Protein 3FHV (pdb70)

B-factor: mean 20.05, std 17.61, range [4.07, 93.05]

Nearest PDB structures (foldseek):
  3fhu-assembly1_B  TM=9.930E-01  e=1.479E-28  Salmonella enterica subsp. enterica serovar Typhi
  1q5f-assembly1_A  TM=6.872E-01  e=6.220E-17  Salmonella enterica subsp. enterica serovar Typhi
  3fhu-assembly1_B  TM=9.217E-01  e=7.278E-26  Salmonella enterica subsp. enterica serovar Typhi
  1q5f-assembly1_A  TM=6.932E-01  e=3.551E-17  Salmonella enterica subsp. enterica serovar Typhi
  3hrv-assembly2_B  TM=5.593E-01  e=3.598E-04  Vibrio cholerae

CATH classification: 3.30.1690.10

Structure (mmCIF, N/CA/C/O backbone):
data_3FHV
#
_entry.id   3FHV
#
_cell.length_a   77.799
_cell.length_b   114.368
_cell.length_c   31.772
_cell.angle_alpha   90.00
_cell.angle_beta   90.00
_cell.angle_gamma   90.00
#
_symmetry.space_group_name_H-M   'P 21 21 2'
#
loop_
_entity.id
_entity.type
_entity.pdbx_description
1 polymer Prepilin
2 polymer 'cftr peptide'
3 water water
#
loop_
_atom_site.group_PDB
_atom_site.id
_atom_site.type_symbol
_atom_site.label_atom_id
_atom_site.label_alt_id
_atom_site.label_comp_id
_atom_site.label_asym_id
_atom_site.label_entity_id
_atom_site.label_seq_id
_atom_site.pdbx_PDB_ins_code
_atom_site.Cartn_x
_atom_site.Cartn_y
_atom_site.Cartn_z
_atom_site.occupancy
_atom_site.B_iso_or_equiv
_atom_site.auth_seq_id
_atom_site.auth_comp_id
_atom_site.auth_asym_id
_atom_site.auth_atom_id
_atom_site.pdbx_PDB_model_num
ATOM 1 N N . ALA A 1 7 ? 70.390 26.173 5.963 1.00 20.58 32 ALA A N 1
ATOM 2 C CA . ALA A 1 7 ? 68.940 25.815 5.992 1.00 20.02 32 ALA A CA 1
ATOM 3 C C . ALA A 1 7 ? 68.298 26.253 7.307 1.00 18.66 32 ALA A C 1
ATOM 4 O O . ALA A 1 7 ? 67.266 25.722 7.718 1.00 18.03 32 ALA A O 1
ATOM 6 N N . GLY A 1 8 ? 68.922 27.228 7.960 1.00 16.63 33 GLY A N 1
ATOM 7 C CA . GLY A 1 8 ? 68.411 27.730 9.222 1.00 14.87 33 GLY A CA 1
ATOM 8 C C . GLY A 1 8 ? 67.004 28.292 9.116 1.00 13.45 33 GLY A C 1
ATOM 9 O O . GLY A 1 8 ? 66.152 27.999 9.956 1.00 11.51 33 GLY A O 1
ATOM 10 N N . THR A 1 9 ? 66.757 29.103 8.090 1.00 11.84 34 THR A N 1
ATOM 11 C CA . THR A 1 9 ? 65.435 29.695 7.891 1.00 11.60 34 THR A CA 1
ATOM 12 C C . THR A 1 9 ? 64.427 28.591 7.613 1.00 10.67 34 THR A C 1
ATOM 13 O O . THR A 1 9 ? 63.335 28.575 8.175 1.00 9.74 34 THR A O 1
ATOM 17 N N . GLU A 1 10 ? 64.819 27.669 6.741 1.00 10.14 35 GLU A N 1
ATOM 18 C CA . GLU A 1 10 ? 63.971 26.557 6.356 1.00 11.11 35 GLU A CA 1
ATOM 19 C C . GLU A 1 10 ? 63.523 25.746 7.569 1.00 9.79 35 GLU A C 1
ATOM 20 O O . GLU A 1 10 ? 62.338 25.422 7.710 1.00 9.52 35 GLU A O 1
ATOM 26 N N . LEU A 1 11 ? 64.468 25.430 8.450 1.00 8.29 36 LEU A N 1
ATOM 27 C CA . LEU A 1 11 ? 64.168 24.655 9.648 1.00 10.90 36 LEU A CA 1
ATOM 28 C C . LEU A 1 11 ? 63.158 25.399 10.521 1.00 10.39 36 LEU A C 1
ATOM 29 O O . LEU A 1 11 ? 62.170 24.829 10.990 1.00 8.68 36 LEU A O 1
ATOM 34 N N . THR A 1 12 ? 63.411 26.683 10.727 1.00 8.44 37 THR A N 1
ATOM 35 C CA . THR A 1 12 ? 62.527 27.510 11.530 1.00 7.82 37 THR A CA 1
ATOM 36 C C . THR A 1 12 ? 61.141 27.602 10.891 1.00 6.87 37 THR A C 1
ATOM 37 O O . THR A 1 12 ? 60.125 27.643 11.596 1.00 6.94 37 THR A O 1
ATOM 41 N N . ASN A 1 13 ? 61.101 27.631 9.561 1.00 6.78 38 ASN A N 1
ATOM 42 C CA . ASN A 1 13 ? 59.827 27.724 8.852 1.00 6.99 38 ASN A CA 1
ATOM 43 C C . ASN A 1 13 ? 58.965 26.494 9.084 1.00 6.97 38 ASN A C 1
ATOM 44 O O . ASN A 1 13 ? 57.771 26.614 9.352 1.00 5.90 38 ASN A O 1
ATOM 49 N N . TYR A 1 14 ? 59.562 25.308 8.988 1.00 5.07 39 TYR A N 1
ATOM 50 C CA . TYR A 1 14 ? 58.792 24.087 9.199 1.00 6.14 39 TYR A CA 1
ATOM 51 C C . TYR A 1 14 ? 58.368 23.956 10.655 1.00 4.92 39 TYR A C 1
ATOM 52 O O . TYR A 1 14 ? 57.259 23.527 10.946 1.00 6.30 39 TYR A O 1
ATOM 61 N N . GLN A 1 15 ? 59.251 24.330 11.572 1.00 5.74 40 GLN A N 1
ATOM 62 C CA . GLN A 1 15 ? 58.932 24.216 12.986 1.00 8.73 40 GLN A CA 1
ATOM 63 C C . GLN A 1 15 ? 57.781 25.137 13.372 1.00 8.61 40 GLN A C 1
ATOM 64 O O . GLN A 1 15 ? 56.853 24.716 14.075 1.00 8.55 40 GLN A O 1
ATOM 70 N N . THR A 1 16 ? 57.826 26.379 12.899 1.00 8.34 41 THR A N 1
ATOM 71 C CA . THR A 1 16 ? 56.767 27.328 13.213 1.00 7.84 41 THR A CA 1
ATOM 72 C C . THR A 1 16 ? 55.461 26.971 12.506 1.00 7.81 41 THR A C 1
ATOM 73 O O . THR A 1 16 ? 54.386 27.134 13.081 1.00 7.98 41 THR A O 1
ATOM 77 N N . LEU A 1 17 ? 55.555 26.494 11.262 1.00 7.92 42 LEU A N 1
ATOM 78 C CA . LEU A 1 17 ? 54.369 26.097 10.507 1.00 6.31 42 LEU A CA 1
ATOM 79 C C . LEU A 1 17 ? 53.674 24.975 11.282 1.00 6.38 42 LEU A C 1
ATOM 80 O O . LEU A 1 17 ? 52.448 24.956 11.401 1.00 4.98 42 LEU A O 1
ATOM 85 N N . ALA A 1 18 ? 54.462 24.055 11.828 1.00 5.11 43 ALA A N 1
ATOM 86 C CA . ALA A 1 18 ? 53.908 22.953 12.615 1.00 6.59 43 ALA A CA 1
ATOM 87 C C . ALA A 1 18 ? 53.214 23.504 13.862 1.00 7.34 43 ALA A C 1
ATOM 88 O O . ALA A 1 18 ? 52.090 23.120 14.171 1.00 5.60 43 ALA A O 1
ATOM 90 N N . THR A 1 19 ? 53.887 24.406 14.573 1.00 7.16 44 THR A N 1
ATOM 91 C CA . THR A 1 19 ? 53.311 25.001 15.772 1.00 9.05 44 THR A CA 1
ATOM 92 C C . THR A 1 19 ? 51.997 25.723 15.455 1.00 8.18 44 THR A C 1
ATOM 93 O O . THR A 1 19 ? 51.011 25.574 16.183 1.00 7.55 44 THR A O 1
ATOM 97 N N . ASN A 1 20 ? 51.980 26.486 14.362 1.00 8.24 45 ASN A N 1
ATOM 98 C CA . ASN A 1 20 ? 50.779 27.202 13.953 1.00 9.10 45 ASN A CA 1
ATOM 99 C C . ASN A 1 20 ? 49.658 26.233 13.601 1.00 9.83 45 ASN A C 1
ATOM 100 O O . ASN A 1 20 ? 48.499 26.463 13.934 1.00 10.16 45 ASN A O 1
ATOM 105 N N . THR A 1 21 ? 50.010 25.154 12.915 1.00 8.56 46 THR A N 1
ATOM 106 C CA . THR A 1 21 ? 49.027 24.157 12.537 1.00 7.94 46 THR A CA 1
ATOM 107 C C . THR A 1 21 ? 48.433 23.489 13.777 1.00 9.28 46 THR A C 1
ATOM 108 O O . THR A 1 21 ? 47.222 23.281 13.852 1.00 10.29 46 THR A O 1
ATOM 112 N N . ILE A 1 22 ? 49.277 23.138 14.744 1.00 8.77 47 ILE A N 1
ATOM 113 C CA . ILE A 1 22 ? 48.781 22.515 15.970 1.00 10.88 47 ILE A CA 1
ATOM 114 C C . ILE A 1 22 ? 47.808 23.484 16.651 1.00 11.37 47 ILE A C 1
ATOM 115 O O . ILE A 1 22 ? 46.744 23.081 17.131 1.00 13.17 47 ILE A O 1
ATOM 120 N N . GLY A 1 23 ? 48.164 24.765 16.666 1.00 11.12 48 GLY A N 1
ATOM 121 C CA . GLY A 1 23 ? 47.302 25.768 17.275 1.00 12.54 48 GLY A CA 1
ATOM 122 C C . GLY A 1 23 ? 45.955 25.843 16.573 1.00 15.25 48 GLY A C 1
ATOM 123 O O . GLY A 1 23 ? 44.906 25.902 17.220 1.00 15.98 48 GLY A O 1
ATOM 124 N N . MET A 1 24 ? 45.979 25.836 15.244 1.00 15.56 49 MET A N 1
ATOM 125 C CA . MET A 1 24 ? 44.751 25.895 14.459 1.00 18.29 49 MET A CA 1
ATOM 126 C C . MET A 1 24 ? 43.888 24.649 14.646 1.00 18.21 49 MET A C 1
ATOM 127 O O . MET A 1 24 ? 42.671 24.748 14.767 1.00 18.38 49 MET A O 1
ATOM 132 N N . MET A 1 25 ? 44.515 23.478 14.669 1.00 19.79 50 MET A N 1
ATOM 133 C CA . MET A 1 25 ? 43.764 22.235 14.818 1.00 21.98 50 MET A CA 1
ATOM 134 C C . MET A 1 25 ? 43.072 22.088 16.168 1.00 23.46 50 MET A C 1
ATOM 135 O O . MET A 1 25 ? 42.046 21.416 16.274 1.00 22.69 50 MET A O 1
ATOM 140 N N . LYS A 1 26 ? 43.623 22.716 17.199 1.00 24.98 51 LYS A N 1
ATOM 141 C CA . LYS A 1 26 ? 43.015 22.641 18.523 1.00 28.30 51 LYS A CA 1
ATOM 142 C C . LYS A 1 26 ? 41.626 23.276 18.507 1.00 29.54 51 LYS A C 1
ATOM 143 O O . LYS A 1 26 ? 40.798 23.001 19.376 1.00 30.44 51 LYS A O 1
ATOM 149 N N . GLY A 1 27 ? 41.379 24.120 17.510 1.00 29.72 52 GLY A N 1
ATOM 150 C CA . GLY A 1 27 ? 40.094 24.786 17.403 1.00 30.80 52 GLY A CA 1
ATOM 151 C C . GLY A 1 27 ? 39.090 24.100 16.494 1.00 30.61 52 GLY A C 1
ATOM 152 O O . GLY A 1 27 ? 37.938 24.524 16.417 1.00 31.57 52 GLY A O 1
ATOM 153 N N . VAL A 1 28 ? 39.513 23.050 15.799 1.00 29.88 53 VAL A N 1
ATOM 154 C CA . VAL A 1 28 ? 38.607 22.337 14.907 1.00 29.21 53 VAL A CA 1
ATOM 155 C C . VAL A 1 28 ? 37.975 21.148 15.616 1.00 28.74 53 VAL A C 1
ATOM 156 O O . VAL A 1 28 ? 38.660 20.352 16.255 1.00 29.69 53 VAL A O 1
ATOM 160 N N . ASP A 1 29 ? 36.657 21.043 15.507 1.00 27.71 54 ASP A N 1
ATOM 161 C CA . ASP A 1 29 ? 35.921 19.956 16.132 1.00 26.84 54 ASP A CA 1
ATOM 162 C C . ASP A 1 29 ? 34.672 19.647 15.321 1.00 25.23 54 ASP A C 1
ATOM 163 O O . ASP A 1 29 ? 33.945 20.553 14.924 1.00 24.85 54 ASP A O 1
ATOM 168 N N . GLY A 1 30 ? 34.437 18.365 15.062 1.00 23.21 55 GLY A N 1
ATOM 169 C CA . GLY A 1 30 ? 33.265 17.979 14.302 1.00 21.98 55 GLY A CA 1
ATOM 170 C C . GLY A 1 30 ? 33.514 17.884 12.813 1.00 20.89 55 GLY A C 1
ATOM 171 O O . GLY A 1 30 ? 32.635 17.467 12.060 1.00 18.78 55 GLY A O 1
ATOM 172 N N . TYR A 1 31 ? 34.708 18.280 12.382 1.00 20.19 56 TYR A N 1
ATOM 173 C CA . TYR A 1 31 ? 35.061 18.217 10.970 1.00 20.68 56 TYR A CA 1
ATOM 174 C C . TYR A 1 31 ? 36.562 18.054 10.803 1.00 19.99 56 TYR A C 1
ATOM 175 O O . TYR A 1 31 ? 37.323 18.226 11.752 1.00 21.15 56 TYR A O 1
ATOM 184 N N . ALA A 1 32 ? 36.984 17.711 9.592 1.00 18.73 57 ALA A N 1
ATOM 185 C CA . ALA A 1 32 ? 38.398 17.517 9.322 1.00 18.14 57 ALA A CA 1
ATOM 186 C C . ALA A 1 32 ? 38.727 17.834 7.875 1.00 17.88 57 ALA A C 1
ATOM 187 O O . ALA A 1 32 ? 37.851 17.806 7.001 1.00 16.40 57 ALA A O 1
ATOM 189 N N . PHE A 1 33 ? 39.997 18.137 7.625 1.00 16.42 58 PHE A N 1
ATOM 190 C CA . PHE A 1 33 ? 40.437 18.435 6.274 1.00 16.01 58 PHE A CA 1
ATOM 191 C C . PHE A 1 33 ? 40.550 17.108 5.530 1.00 15.80 58 PHE A C 1
ATOM 192 O O . PHE A 1 33 ? 40.954 16.099 6.110 1.00 16.41 58 PHE A O 1
ATOM 200 N N . THR A 1 34 ? 40.166 17.108 4.257 1.00 15.90 59 THR A N 1
ATOM 201 C CA . THR A 1 34 ? 40.224 15.898 3.446 1.00 17.86 59 THR A CA 1
ATOM 202 C C . THR A 1 34 ? 41.280 15.994 2.346 1.00 17.52 59 THR A C 1
ATOM 203 O O . THR A 1 34 ? 41.434 15.081 1.540 1.00 19.11 59 THR A O 1
ATOM 207 N N . SER A 1 35 ? 42.002 17.106 2.303 1.00 16.59 60 SER A N 1
ATOM 208 C CA . SER A 1 35 ? 43.046 17.268 1.296 1.00 15.01 60 SER A CA 1
ATOM 209 C C . SER A 1 35 ? 44.077 18.290 1.746 1.00 14.04 60 SER A C 1
ATOM 210 O O . SER A 1 35 ? 43.752 19.250 2.455 1.00 12.57 60 SER A O 1
ATOM 213 N N . GLY A 1 36 ? 45.319 18.081 1.327 1.00 11.08 61 GLY A N 1
ATOM 214 C CA . GLY A 1 36 ? 46.372 19.009 1.688 1.00 12.55 61 GLY A C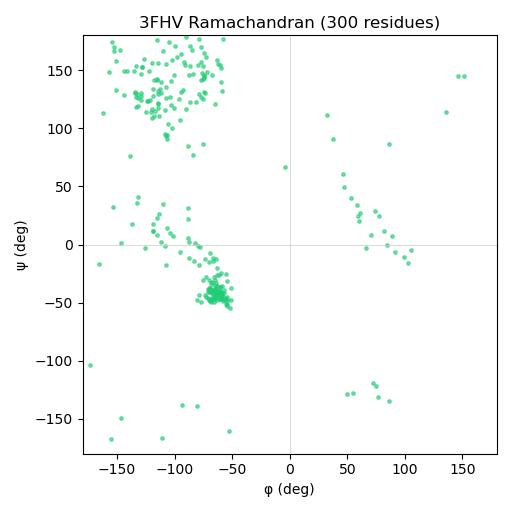A 1
ATOM 215 C C . GLY A 1 36 ? 46.149 20.372 1.055 1.00 11.66 61 GLY A C 1
ATOM 216 O O . GLY A 1 36 ? 46.455 21.397 1.655 1.00 9.99 61 GLY A O 1
ATOM 217 N N . ALA A 1 37 ? 45.605 20.388 -0.158 1.00 12.37 62 ALA A N 1
ATOM 218 C CA . ALA A 1 37 ? 45.353 21.649 -0.843 1.00 12.87 62 ALA A CA 1
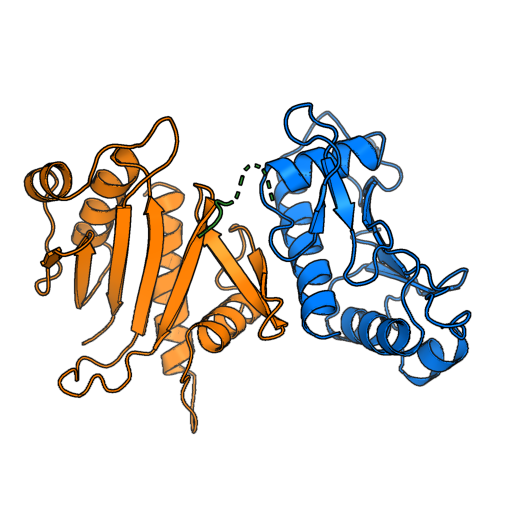ATOM 219 C C . ALA A 1 37 ? 44.503 22.585 0.006 1.00 13.75 62 ALA A C 1
ATOM 220 O O . ALA A 1 37 ? 44.806 23.773 0.120 1.00 14.27 62 ALA A O 1
ATOM 222 N N . LYS A 1 38 ? 43.446 22.050 0.612 1.00 12.21 63 LYS A N 1
ATOM 223 C CA . LYS A 1 38 ? 42.551 22.862 1.435 1.00 12.22 63 LYS A CA 1
ATOM 224 C C . LYS A 1 38 ? 43.151 23.242 2.777 1.00 11.73 63 LYS A C 1
ATOM 225 O O . LYS A 1 38 ? 43.020 24.375 3.233 1.00 11.31 63 LYS A O 1
ATOM 231 N N . MET A 1 39 ? 43.799 22.283 3.421 1.00 11.71 64 MET A N 1
ATOM 232 C CA . MET A 1 39 ? 44.412 22.529 4.720 1.00 10.84 64 MET A CA 1
ATOM 233 C C . MET A 1 39 ? 45.536 23.557 4.600 1.00 10.96 64 MET A C 1
ATOM 234 O O . MET A 1 39 ? 45.689 24.431 5.467 1.00 8.98 64 MET A O 1
ATOM 239 N N . THR A 1 40 ? 46.311 23.447 3.523 1.00 9.87 65 THR A N 1
ATOM 240 C CA . THR A 1 40 ? 47.427 24.358 3.292 1.00 9.98 65 THR A CA 1
ATOM 241 C C . THR A 1 40 ? 46.910 25.765 2.977 1.00 9.46 65 THR A C 1
ATOM 242 O O . THR A 1 40 ? 47.452 26.751 3.464 1.00 9.09 65 THR A O 1
ATOM 246 N N . ASP A 1 41 ? 45.849 25.861 2.183 1.00 11.01 66 ASP A N 1
ATOM 247 C CA . ASP A 1 41 ? 45.290 27.172 1.855 1.00 12.16 66 ASP A CA 1
ATOM 248 C C . ASP A 1 41 ? 44.760 27.868 3.115 1.00 11.26 66 ASP A C 1
ATOM 249 O O . ASP A 1 41 ? 44.967 29.068 3.300 1.00 11.46 66 ASP A O 1
ATOM 254 N N . THR A 1 42 ? 44.080 27.111 3.979 1.00 10.65 67 THR A N 1
ATOM 255 C CA . THR A 1 42 ? 43.539 27.658 5.221 1.00 10.45 67 THR A CA 1
ATOM 256 C C . THR A 1 42 ? 44.665 28.218 6.093 1.00 11.02 67 THR A C 1
ATOM 257 O O . THR A 1 42 ? 44.545 29.314 6.652 1.00 11.38 67 THR A O 1
ATOM 261 N N . LEU A 1 43 ? 45.759 27.466 6.206 1.00 9.57 68 LEU A N 1
ATOM 262 C CA . LEU A 1 43 ? 46.908 27.894 6.997 1.00 10.46 68 LEU A CA 1
ATOM 263 C C . LEU A 1 43 ? 47.505 29.174 6.426 1.00 10.15 68 LEU A C 1
ATOM 264 O O . LEU A 1 43 ? 47.827 30.106 7.161 1.00 11.26 68 LEU A O 1
ATOM 269 N N . ILE A 1 44 ? 47.645 29.222 5.110 1.00 10.06 69 ILE A N 1
ATOM 270 C CA . ILE A 1 44 ? 48.181 30.409 4.469 1.00 11.74 69 ILE A CA 1
ATOM 271 C C . ILE A 1 44 ? 47.267 31.594 4.779 1.00 12.65 69 ILE A C 1
ATOM 272 O O . ILE A 1 44 ? 47.739 32.675 5.100 1.00 12.55 69 ILE A O 1
ATOM 277 N N . GLN A 1 45 ? 45.956 31.377 4.706 1.00 13.50 70 GLN A N 1
ATOM 278 C CA . GLN A 1 45 ? 44.997 32.439 4.987 1.00 15.71 70 GLN A CA 1
ATOM 279 C C . GLN A 1 45 ? 45.192 33.017 6.383 1.00 16.36 70 GLN A C 1
ATOM 280 O O . GLN A 1 45 ? 45.070 34.215 6.574 1.00 16.42 70 GLN A O 1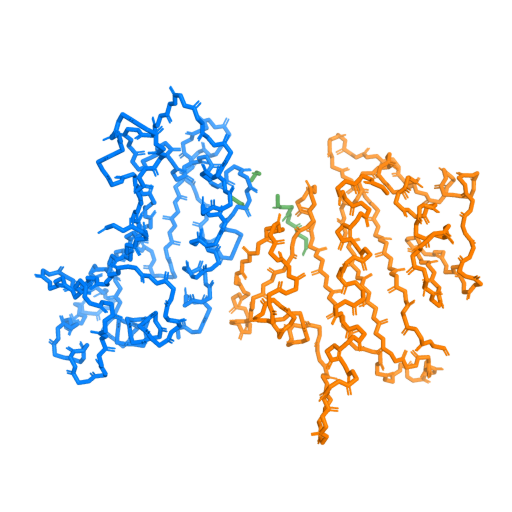
ATOM 286 N N . ALA A 1 46 ? 45.488 32.163 7.358 1.00 17.09 71 ALA A N 1
ATOM 287 C CA . ALA A 1 46 ? 45.686 32.614 8.732 1.00 15.79 71 ALA A CA 1
ATOM 288 C C . ALA A 1 46 ? 47.050 33.260 8.965 1.00 16.91 71 ALA A C 1
ATOM 289 O O . ALA A 1 46 ? 47.343 33.712 10.072 1.00 17.89 71 ALA A O 1
ATOM 291 N N . GLY A 1 47 ? 47.888 33.294 7.932 1.00 13.87 72 GLY A N 1
ATOM 292 C CA . GLY A 1 47 ? 49.203 33.889 8.079 1.00 13.27 72 GLY A CA 1
ATOM 293 C C . GLY A 1 47 ? 50.186 32.982 8.799 1.00 12.64 72 GLY A C 1
ATOM 294 O O . GLY A 1 47 ? 51.165 33.451 9.378 1.00 12.08 72 GLY A O 1
ATOM 295 N N . ALA A 1 48 ? 49.941 31.677 8.751 1.00 12.29 73 ALA A N 1
ATOM 296 C CA . ALA A 1 48 ? 50.822 30.723 9.426 1.00 11.76 73 ALA A CA 1
ATOM 297 C C . ALA A 1 48 ? 52.074 30.352 8.626 1.00 10.93 73 ALA A C 1
ATOM 298 O O . ALA A 1 48 ? 52.883 29.550 9.087 1.00 12.93 73 ALA A O 1
ATOM 300 N N . ALA A 1 49 ? 52.248 30.943 7.448 1.00 10.15 74 ALA A N 1
ATOM 301 C CA . ALA A 1 49 ? 53.401 30.613 6.613 1.00 9.96 74 ALA A CA 1
ATOM 302 C C . ALA A 1 49 ? 54.120 31.845 6.067 1.00 10.22 74 ALA A C 1
ATOM 303 O O . ALA A 1 49 ? 54.631 31.837 4.946 1.00 9.73 74 ALA A O 1
ATOM 305 N N . LYS A 1 50 ? 54.173 32.902 6.870 1.00 10.29 75 LYS A N 1
ATOM 306 C CA . LYS A 1 50 ? 54.818 34.146 6.461 1.00 10.22 75 LYS A CA 1
ATOM 307 C C . LYS A 1 50 ? 56.239 34.019 5.901 1.00 10.15 75 LYS A C 1
ATOM 308 O O . LYS A 1 50 ? 56.543 34.596 4.861 1.00 11.58 75 LYS A O 1
ATOM 314 N N . GLY A 1 51 ? 57.110 33.283 6.584 1.00 9.50 76 GLY A N 1
ATOM 315 C CA . GLY A 1 51 ? 58.481 33.139 6.112 1.00 8.92 76 GLY A CA 1
ATOM 316 C C . GLY A 1 51 ? 58.700 32.324 4.846 1.00 8.90 76 GLY A C 1
ATOM 317 O O . GLY A 1 51 ? 59.818 32.270 4.332 1.00 7.66 76 GLY A O 1
ATOM 318 N N . MET A 1 52 ? 57.656 31.678 4.335 1.00 9.22 77 MET A N 1
ATOM 319 C CA . MET A 1 52 ? 57.795 30.872 3.123 1.00 11.11 77 MET A CA 1
ATOM 320 C C . MET A 1 52 ? 57.189 31.571 1.914 1.00 10.64 77 MET A C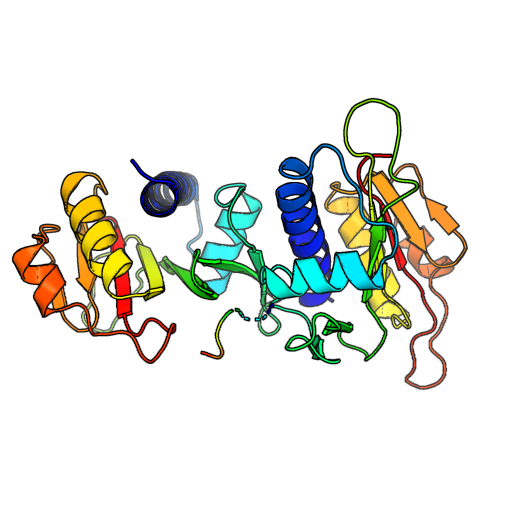 1
ATOM 321 O O . MET A 1 52 ? 56.583 32.625 2.037 1.00 11.73 77 MET A O 1
ATOM 326 N N . THR A 1 53 ? 57.364 30.979 0.744 1.00 11.18 78 THR A N 1
ATOM 327 C CA . THR A 1 53 ? 56.836 31.554 -0.484 1.00 9.92 78 THR A CA 1
ATOM 328 C C . THR A 1 53 ? 55.397 31.116 -0.727 1.00 10.15 78 THR A C 1
ATOM 329 O O . THR A 1 53 ? 55.096 29.921 -0.799 1.00 9.45 78 THR A O 1
ATOM 333 N N . VAL A 1 54 ? 54.518 32.101 -0.852 1.00 9.13 79 VAL A N 1
ATOM 334 C CA . VAL A 1 54 ? 53.101 31.864 -1.077 1.00 10.57 79 VAL A CA 1
ATOM 335 C C . VAL A 1 54 ? 52.691 32.318 -2.461 1.00 10.47 79 VAL A C 1
ATOM 336 O O . VAL A 1 54 ? 52.996 33.436 -2.870 1.00 8.38 79 VAL A O 1
ATOM 340 N N . SER A 1 55 ? 51.998 31.444 -3.177 1.00 12.35 80 SER A N 1
ATOM 341 C CA . SER A 1 55 ? 51.522 31.772 -4.514 1.00 13.80 80 SER A CA 1
ATOM 342 C C . SER A 1 55 ? 50.181 31.097 -4.793 1.00 14.93 80 SER A C 1
ATOM 343 O O . SER A 1 55 ? 49.383 30.876 -3.871 1.00 13.57 80 SER A O 1
ATOM 346 N N . GLY A 1 56 ? 49.930 30.767 -6.054 1.00 15.87 81 GLY A N 1
ATOM 347 C CA . GLY A 1 56 ? 48.660 30.164 -6.407 1.00 19.60 81 GLY A CA 1
ATOM 348 C C . GLY A 1 56 ? 47.618 31.270 -6.428 1.00 22.26 81 GLY A C 1
ATOM 349 O O . GLY A 1 56 ? 47.852 32.324 -7.018 1.00 22.74 81 GLY A O 1
ATOM 350 N N . ASP A 1 57 ? 46.481 31.051 -5.775 1.00 23.56 82 ASP A N 1
ATOM 351 C CA . ASP A 1 57 ? 45.416 32.054 -5.739 1.00 25.75 82 ASP A CA 1
ATOM 352 C C . ASP A 1 57 ? 44.770 32.185 -4.359 1.00 26.21 82 ASP A C 1
ATOM 353 O O . ASP A 1 57 ? 43.661 31.699 -4.137 1.00 25.18 82 ASP A O 1
ATOM 358 N N . PRO A 1 58 ? 45.452 32.853 -3.414 1.00 26.83 83 PRO A N 1
ATOM 359 C CA . PRO A 1 58 ? 44.883 33.012 -2.070 1.00 26.76 83 PRO A CA 1
ATOM 360 C C . PRO A 1 58 ? 43.563 33.781 -2.042 1.00 27.34 83 PRO A C 1
ATOM 361 O O . PRO A 1 58 ? 42.750 33.587 -1.140 1.00 25.47 83 PRO A O 1
ATOM 365 N N . ALA A 1 59 ? 43.341 34.641 -3.032 1.00 27.00 84 ALA A N 1
ATOM 366 C CA . ALA A 1 59 ? 42.100 35.408 -3.089 1.00 27.09 84 ALA A CA 1
ATOM 367 C C . ALA A 1 59 ? 40.924 34.496 -3.433 1.00 27.17 84 ALA A C 1
ATOM 368 O O . ALA A 1 59 ? 39.765 34.874 -3.263 1.00 28.66 84 ALA A O 1
ATOM 370 N N . SER A 1 60 ? 41.226 33.294 -3.913 1.00 25.49 85 SER A N 1
ATOM 371 C CA . SER A 1 60 ? 40.191 32.331 -4.283 1.00 26.06 85 SER A CA 1
ATOM 372 C C . SER A 1 60 ? 40.225 31.082 -3.403 1.00 24.14 85 SER A C 1
ATOM 373 O O . SER A 1 60 ? 39.529 30.105 -3.674 1.00 23.65 85 SER A O 1
ATOM 376 N N . GLY A 1 61 ? 41.039 31.114 -2.354 1.00 22.83 86 GLY A N 1
ATOM 377 C CA . GLY A 1 61 ? 41.136 29.965 -1.472 1.00 21.84 86 GLY A CA 1
ATOM 378 C C . GLY A 1 61 ? 41.921 28.831 -2.101 1.00 21.55 86 GLY A C 1
ATOM 379 O O . GLY A 1 61 ? 41.684 27.658 -1.806 1.00 21.39 86 GLY A O 1
ATOM 380 N N . SER A 1 62 ? 42.859 29.176 -2.977 1.00 20.79 87 SER A N 1
ATOM 381 C CA . SER A 1 62 ? 43.685 28.174 -3.644 1.00 20.55 87 SER A CA 1
ATOM 382 C C . SER A 1 62 ? 45.162 28.551 -3.567 1.00 18.99 87 SER A C 1
ATOM 383 O O . SER A 1 62 ? 45.909 28.404 -4.535 1.00 19.02 87 SER A O 1
ATOM 386 N N . ALA A 1 63 ? 45.574 29.042 -2.405 1.00 16.87 88 ALA A N 1
ATOM 387 C CA . ALA A 1 63 ? 46.957 29.430 -2.197 1.00 14.28 88 ALA A CA 1
ATOM 388 C C . ALA A 1 63 ? 47.827 28.193 -2.021 1.00 13.66 88 ALA A C 1
ATOM 389 O O . ALA A 1 63 ? 47.410 27.209 -1.398 1.00 11.38 88 ALA A O 1
ATOM 391 N N . THR A 1 64 ? 49.034 28.250 -2.576 1.00 11.57 89 THR A N 1
ATOM 392 C CA . THR A 1 64 ? 49.983 27.155 -2.464 1.00 11.11 89 THR A CA 1
ATOM 393 C C . THR A 1 64 ? 51.249 27.646 -1.765 1.00 10.02 89 THR A C 1
ATOM 394 O O . THR A 1 64 ? 51.560 28.844 -1.777 1.00 8.22 89 THR A O 1
ATOM 398 N N . LEU A 1 65 ? 51.976 26.712 -1.164 1.00 7.30 90 LEU A N 1
ATOM 399 C CA . LEU A 1 65 ? 53.187 27.024 -0.407 1.00 7.90 90 LEU A CA 1
ATOM 400 C C . LEU A 1 65 ? 54.410 26.414 -1.078 1.00 6.67 90 LEU A C 1
ATOM 401 O O . LEU A 1 65 ? 54.341 25.308 -1.607 1.00 6.90 90 LEU A O 1
ATOM 406 N N . TRP A 1 66 ? 55.521 27.140 -1.075 1.00 7.84 91 TRP A N 1
ATOM 407 C CA . TRP A 1 66 ? 56.742 26.656 -1.708 1.00 7.27 91 TRP A CA 1
ATOM 408 C C . TRP A 1 66 ? 57.908 26.747 -0.735 1.00 7.41 91 TRP A C 1
ATOM 409 O O . TRP A 1 66 ? 57.907 27.588 0.164 1.00 7.36 91 TRP A O 1
ATOM 420 N N . ASN A 1 67 ? 58.904 25.885 -0.911 1.00 7.20 92 ASN A N 1
ATOM 421 C CA . ASN A 1 67 ? 60.128 26.016 -0.143 1.00 7.87 92 ASN A CA 1
ATOM 422 C C . ASN A 1 67 ? 61.134 26.900 -0.870 1.00 8.89 92 ASN A C 1
ATOM 423 O O . ASN A 1 67 ? 60.871 27.404 -1.970 1.00 8.53 92 ASN A O 1
ATOM 428 N N . SER A 1 68 ? 62.278 27.106 -0.235 1.00 9.11 93 SER A N 1
ATOM 429 C CA . SER A 1 68 ? 63.328 27.949 -0.800 1.00 11.51 93 SER A CA 1
ATOM 430 C C . SER A 1 68 ? 63.810 27.564 -2.192 1.00 11.72 93 SER A C 1
ATOM 431 O O . SER A 1 68 ? 64.315 28.410 -2.934 1.00 11.75 93 SER A O 1
ATOM 434 N N . TRP A 1 69 ? 63.656 26.297 -2.555 1.00 11.21 94 TRP A N 1
ATOM 435 C CA . TRP A 1 69 ? 64.136 25.842 -3.850 1.00 11.68 94 TRP A CA 1
ATOM 436 C C . TRP A 1 69 ? 63.072 25.684 -4.925 1.00 11.87 94 TRP A C 1
ATOM 437 O O . TRP A 1 69 ? 63.356 25.184 -6.012 1.00 12.13 94 TRP A O 1
ATOM 448 N N . GLY A 1 70 ? 61.850 26.120 -4.637 1.00 9.59 95 GLY A N 1
ATOM 449 C CA . GLY A 1 70 ? 60.799 25.993 -5.634 1.00 10.40 95 GLY A CA 1
ATOM 450 C C . GLY A 1 70 ? 60.056 24.666 -5.564 1.00 10.26 95 GLY A C 1
ATOM 451 O O . GLY A 1 70 ? 59.261 24.353 -6.441 1.00 10.56 95 GLY A O 1
ATOM 452 N N . GLY A 1 71 ? 60.339 23.871 -4.538 1.00 9.67 96 GLY A N 1
ATOM 453 C CA . GLY A 1 71 ? 59.631 22.611 -4.362 1.00 9.48 96 GLY A CA 1
ATOM 454 C C . GLY A 1 71 ? 58.373 22.908 -3.562 1.00 10.33 96 GLY A C 1
ATOM 455 O O . GLY A 1 71 ? 58.380 23.776 -2.684 1.00 9.06 96 GLY A O 1
ATOM 456 N N . GLN A 1 72 ? 57.287 22.195 -3.832 1.00 10.32 97 GLN A N 1
ATOM 457 C CA . GLN A 1 72 ? 56.048 22.471 -3.113 1.00 9.43 97 GLN A CA 1
ATOM 458 C C . GLN A 1 72 ? 56.039 21.969 -1.670 1.00 9.56 97 GLN A C 1
ATOM 459 O O . GLN A 1 72 ? 56.639 20.940 -1.352 1.00 8.56 97 GLN A O 1
ATOM 465 N N . ILE A 1 73 ? 55.381 22.730 -0.797 1.00 8.03 98 ILE A N 1
ATOM 466 C CA . ILE A 1 73 ? 55.233 22.358 0.609 1.00 7.34 98 ILE A CA 1
ATOM 467 C C . ILE A 1 73 ? 53.734 22.118 0.775 1.00 8.72 98 ILE A C 1
ATOM 468 O O . ILE A 1 73 ? 52.924 22.951 0.364 1.00 9.23 98 ILE A O 1
ATOM 473 N N . VAL A 1 74 ? 53.368 20.982 1.352 1.00 7.66 99 VAL A N 1
ATOM 474 C CA . VAL A 1 74 ? 51.960 20.679 1.574 1.00 9.03 99 VAL A CA 1
ATOM 475 C C . VAL A 1 74 ? 51.714 20.180 2.998 1.00 7.78 99 VAL A C 1
ATOM 476 O O . VAL A 1 74 ? 52.419 19.291 3.487 1.00 7.84 99 VAL A O 1
ATOM 480 N N . VAL A 1 75 ? 50.733 20.786 3.662 1.00 6.55 100 VAL A N 1
ATOM 481 C CA . VAL A 1 75 ? 50.332 20.397 5.009 1.00 8.54 100 VAL A CA 1
ATOM 482 C C . VAL A 1 75 ? 49.059 19.606 4.771 1.00 9.86 100 VAL A C 1
ATOM 483 O O . VAL A 1 75 ? 48.092 20.131 4.215 1.00 9.99 100 VAL A O 1
ATOM 487 N N . ALA A 1 76 ? 49.056 18.343 5.181 1.00 10.84 101 ALA A N 1
ATOM 488 C CA . ALA A 1 76 ? 47.896 17.499 4.937 1.00 11.27 101 ALA A CA 1
ATOM 489 C C . ALA A 1 76 ? 47.482 16.662 6.139 1.00 12.57 101 ALA A C 1
ATOM 490 O O . ALA A 1 76 ? 48.309 16.276 6.965 1.00 9.15 101 ALA A O 1
ATOM 492 N N . PRO A 1 77 ? 46.175 16.373 6.247 1.00 14.93 102 PRO A N 1
ATOM 493 C CA . PRO A 1 77 ? 45.657 15.575 7.356 1.00 18.69 102 PRO A CA 1
ATOM 494 C C . PRO A 1 77 ? 46.173 14.148 7.247 1.00 22.90 102 PRO A C 1
ATOM 495 O O . PRO A 1 77 ? 46.362 13.635 6.147 1.00 22.73 102 PRO A O 1
ATOM 499 N N . ASP A 1 78 ? 46.415 13.518 8.389 1.00 28.85 103 ASP A N 1
ATOM 500 C CA . ASP A 1 78 ? 46.892 12.142 8.402 1.00 37.77 103 ASP A CA 1
ATOM 501 C C . ASP A 1 78 ? 45.730 11.262 8.840 1.00 42.63 103 ASP A C 1
ATOM 502 O O . ASP A 1 78 ? 45.535 11.035 10.034 1.00 43.47 103 ASP A O 1
ATOM 507 N N . THR A 1 79 ? 44.957 10.780 7.870 1.00 48.81 104 THR A N 1
ATOM 508 C CA . THR A 1 79 ? 43.802 9.931 8.148 1.00 55.79 104 THR A CA 1
ATOM 509 C C . THR A 1 79 ? 42.971 10.526 9.287 1.00 59.86 104 THR A C 1
ATOM 510 O O . THR A 1 79 ? 42.797 9.908 10.338 1.00 60.86 104 THR A O 1
ATOM 514 N N . ALA A 1 80 ? 42.464 11.735 9.064 1.00 64.43 105 ALA A N 1
ATOM 515 C CA . ALA A 1 80 ? 41.660 12.436 10.060 1.00 68.35 105 ALA A CA 1
ATOM 516 C C . ALA A 1 80 ? 40.341 11.721 10.341 1.00 71.32 105 ALA A C 1
ATOM 517 O O . ALA A 1 80 ? 39.523 11.525 9.441 1.00 71.92 105 ALA A O 1
ATOM 519 N N . GLY A 1 81 ? 40.141 11.341 11.599 1.00 74.46 106 GLY A N 1
ATOM 520 C CA . GLY A 1 81 ? 38.925 10.650 11.986 1.00 77.99 106 GLY A CA 1
ATOM 521 C C . GLY A 1 81 ? 39.194 9.464 12.893 1.00 80.49 106 GLY A C 1
ATOM 522 O O . GLY A 1 81 ? 39.811 8.481 12.479 1.00 80.77 106 GLY A O 1
ATOM 523 N N . GLY A 1 82 ? 38.730 9.556 14.136 1.00 82.60 107 GLY A N 1
ATOM 524 C CA . GLY A 1 82 ? 38.928 8.476 15.087 1.00 85.20 107 GLY A CA 1
ATOM 525 C C . GLY A 1 82 ? 37.855 8.459 16.159 1.00 86.98 107 GLY A C 1
ATOM 526 O O . GLY A 1 82 ? 38.114 8.074 17.300 1.00 87.08 107 GLY A O 1
ATOM 527 N N . THR A 1 83 ? 36.648 8.878 15.788 1.00 88.41 108 THR A N 1
ATOM 528 C CA . THR A 1 83 ? 35.515 8.924 16.707 1.00 89.88 108 THR A CA 1
ATOM 529 C C . THR A 1 83 ? 35.882 9.573 18.040 1.00 90.16 108 THR A C 1
ATOM 530 O O . THR A 1 83 ? 35.597 9.028 19.108 1.00 90.71 108 THR A O 1
ATOM 534 N N . GLY A 1 84 ? 36.511 10.741 17.970 1.00 90.23 109 GLY A N 1
ATOM 535 C CA . GLY A 1 84 ? 36.904 11.442 19.178 1.00 89.66 109 GLY A CA 1
ATOM 536 C C . GLY A 1 84 ? 37.467 12.822 18.894 1.00 89.14 109 GLY A C 1
ATOM 537 O O . GLY A 1 84 ? 36.720 13.759 18.607 1.00 89.54 109 GLY A O 1
ATOM 538 N N . PHE A 1 85 ? 38.788 12.945 18.975 1.00 88.02 110 PHE A N 1
ATOM 539 C CA . PHE A 1 85 ? 39.462 14.216 18.728 1.00 85.82 110 PHE A CA 1
ATOM 540 C C . PHE A 1 85 ? 40.245 14.146 17.420 1.00 82.89 110 PHE A C 1
ATOM 541 O O . PHE A 1 85 ? 40.457 13.064 16.872 1.00 83.22 110 PHE A O 1
ATOM 549 N N . ASN A 1 86 ? 40.670 15.305 16.926 1.00 78.91 111 ASN A N 1
ATOM 550 C CA . ASN A 1 86 ? 41.428 15.381 15.681 1.00 74.99 111 ASN A CA 1
ATOM 551 C C . ASN A 1 86 ? 42.717 14.574 15.771 1.00 70.65 111 ASN A C 1
ATOM 552 O O . ASN A 1 86 ? 43.397 14.587 16.797 1.00 70.03 111 ASN A O 1
ATOM 557 N N . ASN A 1 87 ? 43.052 13.873 14.692 1.00 64.41 112 ASN A N 1
ATOM 558 C CA . ASN A 1 87 ? 44.274 13.080 14.659 1.00 57.67 112 ASN A CA 1
ATOM 559 C C . ASN A 1 87 ? 45.461 13.987 14.358 1.00 50.97 112 ASN A C 1
ATOM 560 O O . ASN A 1 87 ? 45.544 15.098 14.882 1.00 52.27 112 ASN A O 1
ATOM 565 N N . GLY A 1 88 ? 46.374 13.524 13.513 1.00 42.43 113 GLY A N 1
ATOM 566 C CA . GLY A 1 88 ? 47.532 14.337 13.197 1.00 30.37 113 GLY A CA 1
ATOM 567 C C . GLY A 1 88 ? 47.555 14.871 11.779 1.00 22.38 113 GLY A C 1
ATOM 568 O O . GLY A 1 88 ? 46.551 14.850 11.067 1.00 19.66 113 GLY A O 1
ATOM 569 N N . PHE A 1 89 ? 48.716 15.367 11.375 1.00 15.74 114 PHE A N 1
ATOM 570 C CA . PHE A 1 89 ? 48.898 15.909 10.040 1.00 10.60 114 PHE A CA 1
ATOM 571 C C . PHE A 1 89 ? 50.364 15.746 9.689 1.00 8.88 114 PHE A C 1
ATOM 572 O O . PHE A 1 89 ? 51.177 15.389 10.544 1.00 9.67 114 PHE A O 1
ATOM 580 N N . THR A 1 90 ? 50.691 15.987 8.427 1.00 8.69 115 THR A N 1
ATOM 581 C CA . THR A 1 90 ? 52.064 15.891 7.963 1.00 7.51 115 THR A CA 1
ATOM 582 C C . THR A 1 90 ? 52.430 17.174 7.233 1.00 8.23 115 THR A C 1
ATOM 583 O O . THR A 1 90 ? 51.562 17.864 6.700 1.00 8.98 115 THR A O 1
ATOM 587 N N . ILE A 1 91 ? 53.718 17.503 7.240 1.00 7.82 116 ILE A N 1
ATOM 588 C CA . ILE A 1 91 ? 54.214 18.652 6.493 1.00 6.93 116 ILE A CA 1
ATOM 589 C C . ILE A 1 91 ? 55.218 18.008 5.552 1.00 6.94 116 ILE A C 1
ATOM 590 O O . ILE A 1 91 ? 56.230 17.459 5.996 1.00 8.43 116 ILE A O 1
ATOM 595 N N . THR A 1 92 ? 54.916 18.052 4.261 1.00 6.14 117 THR A N 1
ATOM 596 C CA . THR A 1 92 ? 55.778 17.471 3.244 1.00 6.38 117 THR A CA 1
ATOM 597 C C . THR A 1 92 ? 56.457 18.592 2.476 1.00 7.87 117 THR A C 1
ATOM 598 O O . THR A 1 92 ? 55.809 19.569 2.105 1.00 10.23 117 THR A O 1
ATOM 602 N N . THR A 1 93 ? 57.759 18.456 2.240 1.00 8.61 118 THR A N 1
ATOM 603 C CA . THR A 1 93 ? 58.487 19.460 1.468 1.00 8.29 118 THR A CA 1
ATOM 604 C C . THR A 1 93 ? 59.263 18.713 0.382 1.00 7.84 118 THR A C 1
ATOM 605 O O . THR A 1 93 ? 59.994 17.764 0.670 1.00 7.55 118 THR A O 1
ATOM 609 N N . ASN A 1 94 ? 59.084 19.154 -0.862 1.00 7.64 119 ASN A N 1
ATOM 610 C CA . ASN A 1 94 ? 59.678 18.512 -2.038 1.00 9.25 119 ASN A CA 1
ATOM 611 C C . ASN A 1 94 ? 60.906 19.142 -2.693 1.00 9.74 119 ASN A C 1
ATOM 612 O O . ASN A 1 94 ? 61.172 20.335 -2.550 1.00 8.72 119 ASN A O 1
ATOM 617 N N . LYS A 1 95 ? 61.624 18.306 -3.441 1.00 6.93 120 LYS A N 1
ATOM 618 C CA . LYS A 1 95 ? 62.807 18.707 -4.186 1.00 9.23 120 LYS A CA 1
ATOM 619 C C . LYS A 1 95 ? 63.855 19.406 -3.334 1.00 8.22 120 LYS A C 1
ATOM 620 O O . LYS A 1 95 ? 64.484 20.376 -3.762 1.00 9.31 120 LYS A O 1
ATOM 626 N N . VAL A 1 96 ? 64.048 18.904 -2.124 1.00 6.94 121 VAL A N 1
ATOM 627 C CA . VAL A 1 96 ? 65.033 19.475 -1.219 1.00 7.21 121 VAL A CA 1
ATOM 628 C C . VAL A 1 96 ? 66.418 18.993 -1.629 1.00 7.14 121 VAL A C 1
ATOM 629 O O . VAL A 1 96 ? 66.625 17.794 -1.822 1.00 7.42 121 VAL A O 1
ATOM 633 N N . PRO A 1 97 ? 67.381 19.925 -1.778 1.00 7.07 122 PRO A N 1
ATOM 634 C CA . PRO A 1 97 ? 68.763 19.602 -2.170 1.00 8.81 122 PRO A CA 1
ATOM 635 C C . PRO A 1 97 ? 69.417 18.732 -1.107 1.00 10.61 122 PRO A C 1
ATOM 636 O O . PRO A 1 97 ? 68.993 18.747 0.044 1.00 10.46 122 PRO A O 1
ATOM 640 N N . GLN A 1 98 ? 70.463 18.004 -1.487 1.00 10.14 123 GLN A N 1
ATOM 641 C CA . GLN A 1 98 ? 71.135 17.076 -0.577 1.00 13.15 123 GLN A CA 1
ATOM 642 C C . GLN A 1 98 ? 71.613 17.668 0.743 1.00 13.76 123 GLN A C 1
ATOM 643 O O . GLN A 1 98 ? 71.303 17.138 1.813 1.00 12.00 123 GLN A O 1
ATOM 649 N N . SER A 1 99 ? 72.371 18.759 0.670 1.00 13.85 124 SER A N 1
ATOM 650 C CA . SER A 1 99 ? 72.890 19.398 1.869 1.00 14.95 124 SER A CA 1
ATOM 651 C C . SER A 1 99 ? 71.776 19.841 2.814 1.00 13.39 124 SER A C 1
ATOM 652 O O . SER A 1 99 ? 71.843 19.597 4.020 1.00 12.38 124 SER A O 1
ATOM 655 N N . ALA A 1 100 ? 70.758 20.490 2.258 1.00 12.92 125 ALA A N 1
ATOM 656 C CA . ALA A 1 100 ? 69.631 20.972 3.047 1.00 14.00 125 ALA A CA 1
ATOM 657 C C . ALA A 1 100 ? 68.867 19.809 3.667 1.00 12.27 125 ALA A C 1
ATOM 658 O O . ALA A 1 100 ? 68.431 19.887 4.808 1.00 11.37 125 ALA A O 1
ATOM 660 N N . CYS A 1 101 ? 68.696 18.735 2.904 1.00 11.25 126 CYS A N 1
ATOM 661 C CA . CYS A 1 101 ? 67.991 17.558 3.395 1.00 11.73 126 CYS A CA 1
ATOM 662 C C . CYS A 1 101 ? 68.658 17.026 4.663 1.00 11.14 126 CYS A C 1
ATOM 663 O O . CYS A 1 101 ? 67.985 16.640 5.615 1.00 10.01 126 CYS A O 1
ATOM 666 N N . VAL A 1 102 ? 69.985 17.006 4.676 1.00 10.74 127 VAL A N 1
ATOM 667 C CA . VAL A 1 102 ? 70.705 16.518 5.845 1.00 9.52 127 VAL A CA 1
ATOM 668 C C . VAL A 1 102 ? 70.549 17.438 7.047 1.00 9.89 127 VAL A C 1
ATOM 669 O O . VAL A 1 102 ? 70.271 16.983 8.157 1.00 7.60 127 VAL A O 1
ATOM 673 N N . SER A 1 103 ? 70.730 18.736 6.829 1.00 9.82 128 SER A N 1
ATOM 674 C CA . SER A 1 103 ? 70.615 19.695 7.922 1.00 10.64 128 SER A CA 1
ATOM 675 C C . SER A 1 103 ? 69.184 19.838 8.444 1.00 9.43 128 SER A C 1
ATOM 676 O O . SER A 1 103 ? 68.970 19.965 9.644 1.00 6.97 128 SER A O 1
ATOM 679 N N . ILE A 1 104 ? 68.208 19.826 7.545 1.00 8.17 129 ILE A N 1
ATOM 680 C CA . ILE A 1 104 ? 66.821 19.961 7.956 1.00 8.32 129 ILE A CA 1
ATOM 681 C C . ILE A 1 104 ? 66.302 18.716 8.679 1.00 7.91 129 ILE A C 1
ATOM 682 O O . ILE A 1 104 ? 65.651 18.823 9.724 1.00 5.20 129 ILE A O 1
ATOM 687 N N . SER A 1 105 ? 66.583 17.538 8.132 1.00 6.93 130 SER A N 1
ATOM 688 C CA . SER A 1 105 ? 66.105 16.319 8.764 1.00 8.33 130 SER A CA 1
ATOM 689 C C . SER A 1 105 ? 66.718 16.149 10.153 1.00 9.01 130 SER A C 1
ATOM 690 O O . SER A 1 105 ? 66.009 15.825 11.107 1.00 8.33 130 SER A O 1
ATOM 693 N N . THR A 1 106 ? 68.023 16.381 10.284 1.00 9.01 131 THR A N 1
ATOM 694 C CA . THR A 1 106 ? 68.646 16.236 11.594 1.00 8.72 131 THR A CA 1
ATOM 695 C C . THR A 1 106 ? 68.171 17.332 12.536 1.00 7.68 131 THR A C 1
ATOM 696 O O . THR A 1 106 ? 67.964 17.093 13.726 1.00 7.27 131 THR A O 1
ATOM 700 N N . GLY A 1 107 ? 67.981 18.531 12.001 1.00 7.02 132 GLY A N 1
ATOM 701 C CA . GLY A 1 107 ? 67.509 19.632 12.825 1.00 7.86 132 GLY A CA 1
ATOM 702 C C . GLY A 1 107 ? 66.130 19.371 13.414 1.00 7.04 132 GLY A C 1
ATOM 703 O O . GLY A 1 107 ? 65.885 19.652 14.593 1.00 5.82 132 GLY A O 1
ATOM 704 N N . MET A 1 108 ? 65.227 18.830 12.599 1.00 7.47 133 MET A N 1
ATOM 705 C CA . MET A 1 108 ? 63.869 18.534 13.055 1.00 9.18 133 MET A CA 1
ATOM 706 C C . MET A 1 108 ? 63.909 17.408 14.090 1.00 8.87 133 MET A C 1
ATOM 707 O O . MET A 1 108 ? 63.086 17.367 15.006 1.00 8.88 133 MET A O 1
ATOM 712 N N . SER A 1 109 ? 64.864 16.494 13.939 1.00 9.43 134 SER A N 1
ATOM 713 C CA . SER A 1 109 ? 65.012 15.395 14.891 1.00 9.21 134 SER A CA 1
ATOM 714 C C . SER A 1 109 ? 65.424 15.958 16.254 1.00 10.75 134 SER A C 1
ATOM 715 O O . SER A 1 109 ? 64.828 15.629 17.279 1.00 10.33 134 SER A O 1
ATOM 718 N N . ARG A 1 110 ? 66.443 16.813 16.252 1.00 10.81 135 ARG A N 1
ATOM 719 C CA . ARG A 1 110 ? 66.949 17.420 17.484 1.00 14.03 135 ARG A CA 1
ATOM 720 C C . ARG A 1 110 ? 65.924 18.343 18.128 1.00 15.00 135 ARG A C 1
ATOM 721 O O . ARG A 1 110 ? 65.800 18.389 19.355 1.00 15.90 135 ARG A O 1
ATOM 729 N N . SER A 1 111 ? 65.205 19.090 17.300 1.00 15.06 136 SER A N 1
ATOM 730 C CA . SER A 1 111 ? 64.174 19.996 17.786 1.00 16.26 136 SER A CA 1
ATOM 731 C C . SER A 1 111 ? 63.199 19.188 18.650 1.00 16.63 136 SER A C 1
ATOM 732 O O . SER A 1 111 ? 62.604 19.706 19.599 1.00 15.43 136 SER A O 1
ATOM 735 N N . GLY A 1 112 ? 63.038 17.914 18.296 1.00 16.99 137 GLY A N 1
ATOM 736 C CA . GLY A 1 112 ? 62.180 17.010 19.045 1.00 15.13 137 GLY A CA 1
ATOM 737 C C . GLY A 1 112 ? 60.666 17.170 19.018 1.00 15.35 137 GLY A C 1
ATOM 738 O O . GLY A 1 112 ? 59.974 16.474 19.758 1.00 14.90 137 GLY A O 1
ATOM 739 N N . GLY A 1 113 ? 60.139 18.047 18.171 1.00 15.18 138 GLY A N 1
ATOM 740 C CA . GLY A 1 113 ? 58.696 18.244 18.143 1.00 15.05 138 GLY A CA 1
ATOM 741 C C . GLY A 1 113 ? 57.836 17.349 17.261 1.00 14.06 138 GLY A C 1
ATOM 742 O O . GLY A 1 113 ? 56.607 17.359 17.383 1.00 12.78 138 GLY A O 1
ATOM 743 N N . THR A 1 114 ? 58.448 16.578 16.369 1.00 11.30 139 THR A N 1
ATOM 744 C CA . THR A 1 114 ? 57.663 15.718 15.490 1.00 9.25 139 THR A CA 1
ATOM 745 C C . THR A 1 114 ? 57.353 14.376 16.130 1.00 10.44 139 THR A C 1
ATOM 746 O O . THR A 1 114 ? 57.887 14.031 17.190 1.00 10.02 139 THR A O 1
ATOM 750 N N . SER A 1 115 ? 56.483 13.624 15.468 1.00 10.97 140 SER A N 1
ATOM 751 C CA . SER A 1 115 ? 56.130 12.285 15.903 1.00 11.01 140 SER A CA 1
ATOM 752 C C . SER A 1 115 ? 56.640 11.363 14.807 1.00 9.42 140 SER A C 1
ATOM 753 O O . SER A 1 115 ? 56.156 10.255 14.629 1.00 11.04 140 SER A O 1
ATOM 756 N N . GLY A 1 116 ? 57.620 11.848 14.055 1.00 8.51 141 GLY A N 1
ATOM 757 C CA . GLY A 1 116 ? 58.172 11.051 12.980 1.00 6.55 141 GLY A CA 1
ATOM 758 C C . GLY A 1 116 ? 58.711 11.928 11.872 1.00 8.48 141 GLY A C 1
ATOM 759 O O . GLY A 1 116 ? 58.169 12.998 11.593 1.00 7.66 141 GLY A O 1
ATOM 760 N N . ILE A 1 117 ? 59.790 11.464 11.254 1.00 5.84 142 ILE A N 1
ATOM 761 C CA . ILE A 1 117 ? 60.455 12.172 10.167 1.00 5.99 142 ILE A CA 1
ATOM 762 C C . ILE A 1 117 ? 60.748 11.179 9.049 1.00 8.16 142 ILE A C 1
ATOM 763 O O . ILE A 1 117 ? 61.312 10.097 9.283 1.00 5.92 142 ILE A O 1
ATOM 768 N N . LYS A 1 118 ? 60.372 11.552 7.831 1.00 7.82 143 LYS A N 1
ATOM 769 C CA . LYS A 1 118 ? 60.584 10.687 6.683 1.00 8.45 143 LYS A CA 1
ATOM 770 C C . LYS A 1 118 ? 61.497 11.333 5.654 1.00 7.64 143 LYS A C 1
ATOM 771 O O . LYS A 1 118 ? 61.329 12.500 5.306 1.00 8.01 143 LYS A O 1
ATOM 777 N N . ILE A 1 119 ? 62.464 10.567 5.171 1.00 6.86 144 ILE A N 1
ATOM 778 C CA . ILE A 1 119 ? 63.368 11.053 4.132 1.00 6.35 144 ILE A CA 1
ATOM 779 C C . ILE A 1 119 ? 63.145 10.087 2.982 1.00 7.35 144 ILE A C 1
ATOM 780 O O . ILE A 1 119 ? 63.526 8.916 3.065 1.00 5.73 144 ILE A O 1
ATOM 785 N N . ASN A 1 120 ? 62.504 10.577 1.925 1.00 8.05 145 ASN A N 1
ATOM 786 C CA . ASN A 1 120 ? 62.186 9.750 0.771 1.00 9.41 145 ASN A CA 1
ATOM 787 C C . ASN A 1 120 ? 61.399 8.531 1.275 1.00 10.33 145 ASN A C 1
ATOM 788 O O . ASN A 1 120 ? 60.414 8.699 1.996 1.00 9.38 145 ASN A O 1
ATOM 793 N N . GLY A 1 121 ? 61.820 7.317 0.935 1.00 8.90 146 GLY A N 1
ATOM 794 C CA . GLY A 1 121 ? 61.070 6.155 1.396 1.00 9.06 146 GLY A CA 1
ATOM 795 C C . GLY A 1 121 ? 61.489 5.623 2.758 1.00 9.81 146 GLY A C 1
ATOM 796 O O . GLY A 1 121 ? 61.228 4.469 3.073 1.00 14.05 146 GLY A O 1
ATOM 797 N N . ASN A 1 122 ? 62.118 6.458 3.576 1.00 8.96 147 ASN A N 1
ATOM 798 C CA . ASN A 1 122 ? 62.581 6.029 4.894 1.00 8.08 147 ASN A CA 1
ATOM 799 C C . ASN A 1 122 ? 61.805 6.742 5.991 1.00 9.01 147 ASN A C 1
ATOM 800 O O . ASN A 1 122 ? 61.978 7.939 6.195 1.00 9.02 147 ASN A O 1
ATOM 805 N N . ASN A 1 123 ? 60.971 5.994 6.706 1.00 8.52 148 ASN A N 1
ATOM 806 C CA . ASN A 1 123 ? 60.141 6.571 7.756 1.00 7.11 148 ASN A CA 1
ATOM 807 C C . ASN A 1 123 ? 60.654 6.324 9.165 1.00 6.01 148 ASN A C 1
ATOM 808 O O . ASN A 1 123 ? 60.475 5.247 9.737 1.00 4.74 148 ASN A O 1
ATOM 813 N N . HIS A 1 124 ? 61.302 7.340 9.726 1.00 5.08 149 HIS A N 1
ATOM 814 C CA . HIS A 1 124 ? 61.844 7.257 11.077 1.00 5.57 149 HIS A CA 1
ATOM 815 C C . HIS A 1 124 ? 60.776 7.573 12.118 1.00 7.59 149 HIS A C 1
ATOM 816 O O . HIS A 1 124 ? 60.745 8.668 12.680 1.00 6.68 149 HIS A O 1
ATOM 823 N N . THR A 1 125 ? 59.902 6.604 12.369 1.00 7.26 150 THR A N 1
ATOM 824 C CA . THR A 1 125 ? 58.758 6.804 13.255 1.00 9.29 150 THR A CA 1
ATOM 825 C C . THR A 1 125 ? 59.164 7.099 14.695 1.00 10.76 150 THR A C 1
ATOM 826 O O . THR A 1 125 ? 58.338 7.516 15.512 1.00 9.25 150 THR A O 1
ATOM 830 N N . ASP A 1 126 ? 60.433 6.879 15.014 1.00 7.93 151 ASP A N 1
ATOM 831 C CA . ASP A 1 126 ? 60.907 7.177 16.357 1.00 9.62 151 ASP A CA 1
ATOM 832 C C . ASP A 1 126 ? 61.355 8.640 16.416 1.00 8.12 151 ASP A C 1
ATOM 833 O O . ASP A 1 126 ? 61.835 9.113 17.441 1.00 8.30 151 ASP A O 1
ATOM 838 N N . ALA A 1 127 ? 61.196 9.345 15.297 1.00 7.11 152 ALA A N 1
ATOM 839 C CA . ALA A 1 127 ? 61.561 10.756 15.185 1.00 7.01 152 ALA A CA 1
ATOM 840 C C . ALA A 1 127 ? 63.036 11.022 15.455 1.00 8.71 152 ALA A C 1
ATOM 841 O O . ALA A 1 127 ? 63.426 12.129 15.844 1.00 6.17 152 ALA A O 1
ATOM 843 N N . LYS A 1 128 ? 63.866 10.007 15.256 1.00 8.28 153 LYS A N 1
ATOM 844 C CA . LYS A 1 128 ? 65.290 10.192 15.459 1.00 8.02 153 LYS A CA 1
ATOM 845 C C . LYS A 1 128 ? 66.021 10.046 14.131 1.00 9.32 153 LYS A C 1
ATOM 846 O O . LYS A 1 128 ? 65.972 8.996 13.492 1.00 8.04 153 LYS A O 1
ATOM 852 N N . VAL A 1 129 ? 66.678 11.117 13.701 1.00 7.39 154 VAL A N 1
ATOM 853 C CA . VAL A 1 129 ? 67.437 11.082 12.462 1.00 7.33 154 VAL A CA 1
ATOM 854 C C . VAL A 1 129 ? 68.802 11.688 12.761 1.00 8.75 154 VAL A C 1
ATOM 855 O O . VAL A 1 129 ? 68.897 12.842 13.175 1.00 7.64 154 VAL A O 1
ATOM 859 N N . THR A 1 130 ? 69.850 10.891 12.570 1.00 8.54 155 THR A N 1
ATOM 860 C CA . THR A 1 130 ? 71.223 11.329 12.814 1.00 9.68 155 THR A CA 1
ATOM 861 C C . THR A 1 130 ? 71.856 11.827 11.522 1.00 8.90 155 THR A C 1
ATOM 862 O O . THR A 1 130 ? 71.360 11.556 10.434 1.00 9.02 155 THR A O 1
ATOM 866 N N . ALA A 1 131 ? 72.959 12.555 11.651 1.00 9.13 156 ALA A N 1
ATOM 867 C CA . ALA A 1 131 ? 73.655 13.077 10.490 1.00 10.73 156 ALA A CA 1
ATOM 868 C C . ALA A 1 131 ? 74.091 11.894 9.632 1.00 10.86 156 ALA A C 1
ATOM 869 O O . ALA A 1 131 ? 74.060 11.961 8.408 1.00 11.42 156 ALA A O 1
ATOM 871 N N . GLU A 1 132 ? 74.485 10.803 10.282 1.00 9.82 157 GLU A N 1
ATOM 872 C CA . GLU A 1 132 ? 74.926 9.620 9.554 1.00 12.72 157 GLU A CA 1
ATOM 873 C C . GLU A 1 132 ? 73.780 9.020 8.749 1.00 12.09 157 GLU A C 1
ATOM 874 O O . GLU A 1 132 ? 73.972 8.605 7.610 1.00 12.34 157 GLU A O 1
ATOM 880 N N . ILE A 1 133 ? 72.588 8.971 9.333 1.00 9.73 158 ILE A N 1
ATOM 881 C CA . ILE A 1 133 ? 71.445 8.411 8.615 1.00 10.46 158 ILE A CA 1
ATOM 882 C C . ILE A 1 133 ? 71.047 9.316 7.451 1.00 10.48 158 ILE A C 1
ATOM 883 O O . ILE A 1 133 ? 70.873 8.856 6.319 1.00 9.77 158 ILE A O 1
ATOM 888 N N . ALA A 1 134 ? 70.905 10.608 7.735 1.00 11.71 159 ALA A N 1
ATOM 889 C CA . ALA A 1 134 ? 70.513 11.572 6.717 1.00 11.72 159 ALA A CA 1
ATOM 890 C C . ALA A 1 134 ? 71.469 11.594 5.528 1.00 11.24 159 ALA A C 1
ATOM 891 O O . ALA A 1 134 ? 71.029 11.548 4.376 1.00 9.33 159 ALA A O 1
ATOM 893 N N . SER A 1 135 ? 72.771 11.661 5.805 1.00 13.81 160 SER A N 1
ATOM 894 C CA . SER A 1 135 ? 73.778 11.694 4.741 1.00 14.34 160 SER A CA 1
ATOM 895 C C . SER A 1 135 ? 73.573 10.559 3.746 1.00 13.55 160 SER A C 1
ATOM 896 O O . SER A 1 135 ? 73.761 10.720 2.538 1.00 13.14 160 SER A O 1
ATOM 899 N N . SER A 1 136 ? 73.184 9.404 4.259 1.00 11.76 161 SER A N 1
ATOM 900 C CA . SER A 1 136 ? 72.988 8.248 3.407 1.00 12.23 161 SER A CA 1
ATOM 901 C C . SER A 1 136 ? 71.640 8.268 2.693 1.00 12.13 161 SER A C 1
ATOM 902 O O . SER A 1 136 ? 71.571 8.056 1.479 1.00 11.09 161 SER A O 1
ATOM 905 N N . GLU A 1 137 ? 70.569 8.539 3.434 1.00 9.81 162 GLU A N 1
ATOM 906 C CA . GLU A 1 137 ? 69.234 8.554 2.848 1.00 8.71 162 GLU A CA 1
ATOM 907 C C . GLU A 1 137 ? 68.915 9.743 1.946 1.00 7.32 162 GLU A C 1
ATOM 908 O O . GLU A 1 137 ? 68.080 9.632 1.059 1.00 9.37 162 GLU A O 1
ATOM 914 N N . CYS A 1 138 ? 69.557 10.883 2.180 1.00 8.32 163 CYS A N 1
ATOM 915 C CA . CYS A 1 138 ? 69.330 12.054 1.340 1.00 9.66 163 CYS A CA 1
ATOM 916 C C . CYS A 1 138 ? 70.102 11.809 0.054 1.00 11.13 163 CYS A C 1
ATOM 917 O O . CYS A 1 138 ? 71.293 11.537 0.098 1.00 10.33 163 CYS A O 1
ATOM 920 N N . THR A 1 139 ? 69.425 11.914 -1.083 1.00 11.16 164 THR A N 1
ATOM 921 C CA . THR A 1 139 ? 70.057 11.657 -2.375 1.00 13.62 164 THR A CA 1
ATOM 922 C C . THR A 1 139 ? 70.679 12.880 -3.046 1.00 13.55 164 THR A C 1
ATOM 923 O O . THR A 1 139 ? 70.276 14.018 -2.805 1.00 12.19 164 THR A O 1
ATOM 927 N N . ALA A 1 140 ? 71.667 12.625 -3.898 1.00 14.31 165 ALA A N 1
ATOM 928 C CA . ALA A 1 140 ? 72.383 13.680 -4.613 1.00 14.44 165 ALA A CA 1
ATOM 929 C C . ALA A 1 140 ? 71.464 14.525 -5.486 1.00 14.19 165 ALA A C 1
ATOM 930 O O . ALA A 1 140 ? 70.433 14.047 -5.958 1.00 11.00 165 ALA A O 1
ATOM 932 N N . ASP A 1 141 ? 71.839 15.785 -5.700 1.00 13.55 166 ASP A N 1
ATOM 933 C CA . ASP A 1 141 ? 71.034 16.663 -6.547 1.00 13.82 166 ASP A CA 1
ATOM 934 C C . ASP A 1 141 ? 71.208 16.240 -8.002 1.00 14.64 166 ASP A C 1
ATOM 935 O O . ASP A 1 141 ? 72.165 15.542 -8.340 1.00 14.79 166 ASP A O 1
ATOM 940 N N . ASN A 1 142 ? 70.274 16.660 -8.849 1.00 14.64 167 ASN A N 1
ATOM 941 C CA . ASN A 1 142 ? 70.354 16.410 -10.281 1.00 17.10 167 ASN A CA 1
ATOM 942 C C . ASN A 1 142 ? 70.684 17.785 -10.842 1.00 18.57 167 ASN A C 1
ATOM 943 O O . ASN A 1 142 ? 69.794 18.599 -11.091 1.00 19.04 167 ASN A O 1
ATOM 948 N N . GLY A 1 143 ? 71.970 18.054 -11.017 1.00 20.78 168 GLY A N 1
ATOM 949 C CA . GLY A 1 143 ? 72.362 19.365 -11.495 1.00 22.73 168 GLY A CA 1
ATOM 950 C C . GLY A 1 143 ? 72.122 20.295 -10.323 1.00 24.32 168 GLY A C 1
ATOM 951 O O . GLY A 1 143 ? 72.720 20.112 -9.264 1.00 25.62 168 GLY A O 1
ATOM 952 N N . ARG A 1 144 ? 71.244 21.278 -10.484 1.00 25.58 169 ARG A N 1
ATOM 953 C CA . ARG A 1 144 ? 70.961 22.192 -9.384 1.00 26.93 169 ARG A CA 1
ATOM 954 C C . ARG A 1 144 ? 69.587 21.919 -8.780 1.00 24.16 169 ARG A C 1
ATOM 955 O O . ARG A 1 144 ? 69.062 22.722 -8.010 1.00 25.55 169 ARG A O 1
ATOM 963 N N . THR A 1 145 ? 69.017 20.768 -9.121 1.00 19.62 170 THR A N 1
ATOM 964 C CA . THR A 1 145 ? 67.694 20.396 -8.625 1.00 15.72 170 THR A CA 1
ATOM 965 C C . THR A 1 145 ? 67.739 19.345 -7.519 1.00 13.76 170 THR A C 1
ATOM 966 O O . THR A 1 145 ? 68.351 18.287 -7.674 1.00 12.46 170 THR A O 1
ATOM 970 N N . GLY A 1 146 ? 67.083 19.647 -6.401 1.00 11.74 171 GLY A N 1
ATOM 971 C CA . GLY A 1 146 ? 67.051 18.714 -5.287 1.00 10.07 171 GLY A CA 1
ATOM 972 C C . GLY A 1 146 ? 66.171 17.522 -5.606 1.00 8.24 171 GLY A C 1
ATOM 973 O O . GLY A 1 146 ? 65.196 17.658 -6.342 1.00 7.26 171 GLY A O 1
ATOM 974 N N . THR A 1 147 ? 66.506 16.357 -5.054 1.00 8.34 172 THR A N 1
ATOM 975 C CA . THR A 1 147 ? 65.740 15.150 -5.312 1.00 10.09 172 THR A CA 1
ATOM 976 C C . THR A 1 147 ? 65.122 14.534 -4.059 1.00 10.45 172 THR A C 1
ATOM 977 O O . THR A 1 147 ? 64.613 13.425 -4.112 1.00 9.41 172 THR A O 1
ATOM 981 N N . ASN A 1 148 ? 65.139 15.258 -2.943 1.00 9.05 173 ASN A N 1
ATOM 982 C CA . ASN A 1 148 ? 64.603 14.718 -1.699 1.00 8.16 173 ASN A CA 1
ATOM 983 C C . ASN A 1 148 ? 63.230 15.216 -1.281 1.00 8.63 173 ASN A C 1
ATOM 984 O O . ASN A 1 148 ? 62.900 16.394 -1.450 1.00 10.13 173 ASN A O 1
ATOM 989 N N . THR A 1 149 ? 62.430 14.293 -0.748 1.00 6.71 174 THR A N 1
ATOM 990 C CA . THR A 1 149 ? 61.105 14.604 -0.227 1.00 7.87 174 THR A CA 1
ATOM 991 C C . THR A 1 149 ? 61.186 14.336 1.278 1.00 6.98 174 THR A C 1
ATOM 992 O O . THR A 1 149 ? 61.511 13.229 1.692 1.00 6.41 174 THR A O 1
ATOM 996 N N . LEU A 1 150 ? 60.901 15.350 2.086 1.00 6.75 175 LEU A N 1
ATOM 997 C CA . LEU A 1 150 ? 60.932 15.202 3.535 1.00 7.53 175 LEU A CA 1
ATOM 998 C C . LEU A 1 150 ? 59.506 15.308 4.045 1.00 8.83 175 LEU A C 1
ATOM 999 O O . LEU A 1 150 ? 58.717 16.113 3.544 1.00 9.03 175 LEU A O 1
ATOM 1004 N N . VAL A 1 151 ? 59.159 14.469 5.013 1.00 8.87 176 VAL A N 1
ATOM 1005 C CA . VAL A 1 151 ? 57.826 14.525 5.598 1.00 9.57 176 VAL A CA 1
ATOM 1006 C C . VAL A 1 151 ? 57.956 14.574 7.112 1.00 8.98 176 VAL A C 1
ATOM 1007 O O . VAL A 1 151 ? 58.683 13.780 7.702 1.00 8.25 176 VAL A O 1
ATOM 1011 N N . PHE A 1 152 ? 57.260 15.522 7.731 1.00 8.01 177 PHE A N 1
ATOM 1012 C CA . PHE A 1 152 ? 57.290 15.670 9.177 1.00 7.84 177 PHE A CA 1
ATOM 1013 C C . PHE A 1 152 ? 55.895 15.351 9.716 1.00 9.34 177 PHE A C 1
ATOM 1014 O O . PHE A 1 152 ? 54.912 15.998 9.347 1.00 8.27 177 PHE A O 1
ATOM 1022 N N . ASN A 1 153 ? 55.818 14.352 10.589 1.00 9.86 178 ASN A N 1
ATOM 1023 C CA . ASN A 1 153 ? 54.554 13.973 11.210 1.00 12.69 178 ASN A CA 1
ATOM 1024 C C . ASN A 1 153 ? 54.414 14.536 12.620 1.00 12.79 178 ASN A C 1
ATOM 1025 O O . ASN A 1 153 ? 55.369 15.073 13.182 1.00 10.09 178 ASN A O 1
ATOM 1030 N N . TYR A 1 154 ? 53.219 14.409 13.187 1.00 13.82 179 TYR A N 1
ATOM 1031 C CA . TYR A 1 154 ? 52.797 15.268 14.287 1.00 17.67 179 TYR A CA 1
ATOM 1032 C C . TYR A 1 154 ? 51.610 14.667 15.032 1.00 24.55 179 TYR A C 1
ATOM 1033 O O . TYR A 1 154 ? 50.513 14.555 14.484 1.00 20.79 179 TYR A O 1
ATOM 1042 N N . ASN A 1 155 ? 51.837 14.282 16.284 1.00 33.34 180 ASN A N 1
ATOM 1043 C CA . ASN A 1 155 ? 51.042 13.238 16.920 1.00 42.47 180 ASN A CA 1
ATOM 1044 C C . ASN A 1 155 ? 50.580 12.179 15.925 1.00 45.55 180 ASN A C 1
ATOM 1045 O O . ASN A 1 155 ? 49.755 12.452 15.053 1.00 47.52 180 ASN A O 1
ATOM 1050 N N . GLY A 1 156 ? 51.116 10.971 16.062 1.00 49.34 181 GLY A N 1
ATOM 1051 C CA . GLY A 1 156 ? 50.541 9.809 15.426 1.00 53.59 181 GLY A CA 1
ATOM 1052 C C . GLY A 1 156 ? 51.245 9.445 14.135 1.00 55.81 181 GLY A C 1
ATOM 1053 O O . GLY A 1 156 ? 51.939 8.402 14.083 1.00 57.38 181 GLY A O 1
ATOM 1055 N N . ALA B 1 7 ? 42.511 42.378 29.378 1.00 28.77 32 ALA B N 1
ATOM 1056 C CA . ALA B 1 7 ? 41.626 41.233 29.721 1.00 28.39 32 ALA B CA 1
ATOM 1057 C C . ALA B 1 7 ? 41.365 40.399 28.475 1.00 27.90 32 ALA B C 1
ATOM 1058 O O . ALA B 1 7 ? 41.275 39.178 28.554 1.00 28.81 32 ALA B O 1
ATOM 1060 N N . GLY B 1 8 ? 41.244 41.063 27.327 1.00 25.57 33 GLY B N 1
ATOM 1061 C CA . GLY B 1 8 ? 41.018 40.348 26.082 1.00 23.21 33 GLY B CA 1
ATOM 1062 C C . GLY B 1 8 ? 42.278 39.644 25.595 1.00 21.64 33 GLY B C 1
ATOM 1063 O O . GLY B 1 8 ? 43.382 39.942 26.051 1.00 18.32 33 GLY B O 1
ATOM 1064 N N . THR B 1 9 ? 42.119 38.718 24.652 1.00 20.13 34 THR B N 1
ATOM 1065 C CA . THR B 1 9 ? 43.254 37.969 24.119 1.00 18.66 34 THR B CA 1
ATOM 1066 C C . THR B 1 9 ? 44.418 38.839 23.638 1.00 18.22 34 THR B C 1
ATOM 1067 O O . THR B 1 9 ? 45.559 38.657 24.074 1.00 16.87 34 THR B O 1
ATOM 1071 N N . GLU B 1 10 ? 44.130 39.779 22.743 1.00 16.54 35 GLU B N 1
ATOM 1072 C CA . GLU B 1 10 ? 45.158 40.658 22.186 1.00 15.88 35 GLU B CA 1
ATOM 1073 C C . GLU B 1 10 ? 45.967 41.402 23.253 1.00 14.45 35 GLU B C 1
ATOM 1074 O O . GLU B 1 10 ? 47.199 41.383 23.245 1.00 12.84 35 GLU B O 1
ATOM 1080 N N . LEU B 1 11 ? 45.268 42.059 24.168 1.00 12.32 36 LEU B N 1
ATOM 1081 C CA . LEU B 1 11 ? 45.928 42.804 25.230 1.00 11.33 36 LEU B CA 1
ATOM 1082 C C . LEU B 1 11 ? 46.731 41.842 26.099 1.00 11.55 36 LEU B C 1
ATOM 1083 O O . LEU B 1 11 ? 47.873 42.118 26.466 1.00 10.43 36 LEU B O 1
ATOM 1088 N N . THR B 1 12 ? 46.126 40.705 26.422 1.00 10.90 37 THR B N 1
ATOM 1089 C CA . THR B 1 12 ? 46.787 39.714 27.249 1.00 10.34 37 THR B CA 1
ATOM 1090 C C . THR B 1 12 ? 48.065 39.225 26.579 1.00 10.21 37 THR B C 1
ATOM 1091 O O . THR B 1 12 ? 49.064 38.979 27.257 1.00 9.26 37 THR B O 1
ATOM 1095 N N . ASN B 1 13 ? 48.039 39.100 25.250 1.00 8.43 38 ASN B N 1
ATOM 1096 C CA . ASN B 1 13 ? 49.223 38.657 24.509 1.00 8.54 38 ASN B CA 1
ATOM 1097 C C . ASN B 1 13 ? 50.424 39.562 24.792 1.00 8.31 38 ASN B C 1
ATOM 1098 O O . ASN B 1 13 ? 51.526 39.080 25.044 1.00 7.15 38 ASN B O 1
ATOM 1103 N N . TYR B 1 14 ? 50.193 40.870 24.749 1.00 7.02 39 TYR B N 1
ATOM 1104 C CA . TYR B 1 14 ? 51.253 41.846 24.965 1.00 8.14 39 TYR B CA 1
ATOM 1105 C C . TYR B 1 14 ? 51.760 41.803 26.402 1.00 7.33 39 TYR B C 1
ATOM 1106 O O . TYR B 1 14 ? 52.960 41.925 26.649 1.00 7.29 39 TYR B O 1
ATOM 1115 N N . GLN B 1 15 ? 50.842 41.629 27.348 1.00 7.21 40 GLN B N 1
ATOM 1116 C CA . GLN B 1 15 ? 51.206 41.604 28.749 1.00 7.53 40 GLN B CA 1
ATOM 1117 C C . GLN B 1 15 ? 51.981 40.336 29.097 1.00 9.03 40 GLN B C 1
ATOM 1118 O O . GLN B 1 15 ? 52.966 40.388 29.847 1.00 7.59 40 GLN B O 1
ATOM 1124 N N . THR B 1 16 ? 51.567 39.201 28.542 1.00 8.59 41 THR B N 1
ATOM 1125 C CA . THR B 1 16 ? 52.296 37.966 28.816 1.00 9.96 41 THR B CA 1
ATOM 1126 C C . THR B 1 16 ? 53.662 38.034 28.131 1.00 8.84 41 THR B C 1
ATOM 1127 O O . THR B 1 16 ? 54.661 37.588 28.691 1.00 9.25 41 THR B O 1
ATOM 1131 N N . LEU B 1 17 ? 53.706 38.600 26.928 1.00 8.07 42 LEU B N 1
ATOM 1132 C CA . LEU B 1 17 ? 54.976 38.739 26.215 1.00 9.76 42 LEU B CA 1
ATOM 1133 C C . LEU B 1 17 ? 55.943 39.568 27.045 1.00 8.17 42 LEU B C 1
ATOM 1134 O O . LEU B 1 17 ? 57.112 39.230 27.169 1.00 6.87 42 LEU B O 1
ATOM 1139 N N . ALA B 1 18 ? 55.450 40.660 27.613 1.00 8.38 43 ALA B N 1
ATOM 1140 C CA . ALA B 1 18 ? 56.307 41.532 28.406 1.00 8.30 43 ALA B CA 1
ATOM 1141 C C . ALA B 1 18 ? 56.843 40.866 29.666 1.00 7.80 43 ALA B C 1
ATOM 1142 O O . ALA B 1 18 ? 58.034 40.947 29.949 1.00 6.28 43 ALA B O 1
ATOM 1144 N N . THR B 1 19 ? 55.974 40.204 30.424 1.00 8.67 44 THR B N 1
ATOM 1145 C CA . THR B 1 19 ? 56.434 39.572 31.651 1.00 9.29 44 THR B CA 1
ATOM 1146 C C . THR B 1 19 ? 57.426 38.452 31.340 1.00 9.10 44 THR B C 1
ATOM 1147 O O . THR B 1 19 ? 58.437 38.318 32.025 1.00 6.77 44 THR B O 1
ATOM 1151 N N . ASN B 1 20 ? 57.154 37.673 30.294 1.00 9.56 45 ASN B N 1
ATOM 1152 C CA . ASN B 1 20 ? 58.050 36.585 29.897 1.00 9.33 45 ASN B CA 1
ATOM 1153 C C . ASN B 1 20 ? 59.413 37.141 29.463 1.00 10.22 45 ASN B C 1
ATOM 1154 O O . ASN B 1 20 ? 60.456 36.530 29.714 1.00 10.45 45 ASN B O 1
ATOM 1159 N N . THR B 1 21 ? 59.402 38.299 28.811 1.00 7.59 46 THR B N 1
ATOM 1160 C CA . THR B 1 21 ? 60.645 38.920 28.355 1.00 9.63 46 THR B CA 1
ATOM 1161 C C . THR B 1 21 ? 61.444 39.447 29.546 1.00 10.11 46 THR B C 1
ATOM 1162 O O . THR B 1 21 ? 62.668 39.313 29.591 1.00 11.40 46 THR B O 1
ATOM 1166 N N . ILE B 1 22 ? 60.752 40.049 30.506 1.00 10.71 47 ILE B N 1
ATOM 1167 C CA . ILE B 1 22 ? 61.414 40.564 31.705 1.00 10.70 47 ILE B CA 1
ATOM 1168 C C . ILE B 1 22 ? 62.110 39.396 32.398 1.00 11.93 47 ILE B C 1
ATOM 1169 O O . ILE B 1 22 ? 63.262 39.511 32.841 1.00 10.56 47 ILE B O 1
ATOM 1174 N N . GLY B 1 23 ? 61.405 38.271 32.477 1.00 11.45 48 GLY B N 1
ATOM 1175 C CA . GLY B 1 23 ? 61.958 37.083 33.107 1.00 12.82 48 GLY B CA 1
ATOM 1176 C C . GLY B 1 23 ? 63.152 36.521 32.359 1.00 13.83 48 GLY B C 1
ATOM 1177 O O . GLY B 1 23 ? 64.141 36.109 32.973 1.00 14.99 48 GLY B O 1
ATOM 1178 N N . MET B 1 24 ? 63.070 36.507 31.030 1.00 13.86 49 MET B N 1
ATOM 1179 C CA . MET B 1 24 ? 64.160 35.996 30.202 1.00 16.76 49 MET B CA 1
ATOM 1180 C C . MET B 1 24 ? 65.410 36.855 30.341 1.00 16.92 49 MET B C 1
ATOM 1181 O O . MET B 1 24 ? 66.510 36.330 30.479 1.00 17.37 49 MET B O 1
ATOM 1186 N N . MET B 1 25 ? 65.239 38.173 30.304 1.00 17.45 50 MET B N 1
ATOM 1187 C CA . MET B 1 25 ? 66.371 39.081 30.428 1.00 18.52 50 MET B CA 1
ATOM 1188 C C . MET B 1 25 ? 67.029 38.962 31.797 1.00 19.23 50 MET B C 1
ATOM 1189 O O . MET B 1 25 ? 68.254 39.029 31.912 1.00 18.85 50 MET B O 1
ATOM 1194 N N . LYS B 1 26 ? 66.213 38.788 32.830 1.00 17.84 51 LYS B N 1
ATOM 1195 C CA . LYS B 1 26 ? 66.723 38.634 34.187 1.00 18.75 51 LYS B CA 1
ATOM 1196 C C . LYS B 1 26 ? 67.547 37.356 34.305 1.00 17.09 51 LYS B C 1
ATOM 1197 O O . LYS B 1 26 ? 68.503 37.297 35.071 1.00 17.22 51 LYS B O 1
ATOM 1203 N N . GLY B 1 27 ? 67.158 36.335 33.548 1.00 16.23 52 GLY B N 1
ATOM 1204 C CA . GLY B 1 27 ? 67.844 35.056 33.598 1.00 17.66 52 GLY B CA 1
ATOM 1205 C C . GLY B 1 27 ? 69.146 34.972 32.826 1.00 19.07 52 GLY B C 1
ATOM 1206 O O . GLY B 1 27 ? 69.942 34.058 33.052 1.00 19.17 52 GLY B O 1
ATOM 1207 N N . VAL B 1 28 ? 69.356 35.915 31.912 1.00 20.30 53 VAL B N 1
ATOM 1208 C CA . VAL B 1 28 ? 70.567 35.962 31.097 1.00 22.00 53 VAL B CA 1
ATOM 1209 C C . VAL B 1 28 ? 71.765 36.432 31.920 1.00 22.75 53 VAL B C 1
ATOM 1210 O O . VAL B 1 28 ? 71.700 37.457 32.601 1.00 22.08 53 VAL B O 1
ATOM 1214 N N . ASP B 1 29 ? 72.861 35.681 31.840 1.00 22.84 54 ASP B N 1
ATOM 1215 C CA . ASP B 1 29 ? 74.073 36.006 32.582 1.00 23.50 54 ASP B CA 1
ATOM 1216 C C . ASP B 1 29 ? 75.332 35.920 31.713 1.00 22.85 54 ASP B C 1
ATOM 1217 O O . ASP B 1 29 ? 75.661 34.850 31.198 1.00 22.40 54 ASP B O 1
ATOM 1222 N N . GLY B 1 30 ? 76.026 37.044 31.551 1.00 20.66 55 GLY B N 1
ATOM 1223 C CA . GLY B 1 30 ? 77.253 37.055 30.767 1.00 21.23 55 GLY B CA 1
ATOM 1224 C C . GLY B 1 30 ? 77.144 37.547 29.334 1.00 20.86 55 GLY B C 1
ATOM 1225 O O . GLY B 1 30 ? 78.160 37.760 28.669 1.00 19.26 55 GLY B O 1
ATOM 1226 N N . TYR B 1 31 ? 75.921 37.720 28.844 1.00 21.68 56 TYR B N 1
ATOM 1227 C CA . TYR B 1 31 ? 75.723 38.192 27.480 1.00 21.74 56 TYR B CA 1
ATOM 1228 C C . TYR B 1 31 ? 74.467 39.044 27.355 1.00 22.24 56 TYR B C 1
ATOM 1229 O O . TYR B 1 31 ? 73.639 39.091 28.266 1.00 20.03 56 TYR B O 1
ATOM 1238 N N . ALA B 1 32 ? 74.334 39.727 26.225 1.00 21.29 57 ALA B N 1
ATOM 1239 C CA . ALA B 1 32 ? 73.186 40.590 25.994 1.00 21.67 57 ALA B CA 1
ATOM 1240 C C . ALA B 1 32 ? 72.750 40.555 24.539 1.00 21.16 57 ALA B C 1
ATOM 1241 O O . ALA B 1 32 ? 73.561 40.363 23.634 1.00 21.24 57 ALA B O 1
ATOM 1243 N N . PHE B 1 33 ? 71.454 40.734 24.320 1.00 21.36 58 PHE B N 1
ATOM 1244 C CA . PHE B 1 33 ? 70.914 40.744 22.975 1.00 19.98 58 PHE B CA 1
ATOM 1245 C C . PHE B 1 33 ? 71.293 42.069 22.332 1.00 18.52 58 PHE B C 1
ATOM 1246 O O . PHE B 1 33 ? 71.363 43.098 23.006 1.00 19.57 58 PHE B O 1
ATOM 1254 N N . THR B 1 34 ? 71.542 42.036 21.033 1.00 18.07 59 THR B N 1
ATOM 1255 C CA . THR B 1 34 ? 71.913 43.231 20.300 1.00 18.90 59 THR B CA 1
ATOM 1256 C C . THR B 1 34 ? 70.996 43.451 19.104 1.00 18.19 59 THR B C 1
ATOM 1257 O O . THR B 1 34 ? 71.130 44.441 18.392 1.00 18.53 59 THR B O 1
ATOM 1261 N N . SER B 1 35 ? 70.071 42.522 18.877 1.00 14.98 60 SER B N 1
ATOM 1262 C CA . SER B 1 35 ? 69.139 42.669 17.768 1.00 13.36 60 SER B CA 1
ATOM 1263 C C . SER B 1 35 ? 67.753 42.180 18.167 1.00 11.84 60 SER B C 1
ATOM 1264 O O . SER B 1 35 ? 67.619 41.288 19.006 1.00 9.60 60 SER B O 1
ATOM 1267 N N . GLY B 1 36 ? 66.724 42.785 17.581 1.00 9.27 61 GLY B N 1
ATOM 1268 C CA . GLY B 1 36 ? 65.373 42.347 17.877 1.00 8.39 61 GLY B CA 1
ATOM 1269 C C . GLY B 1 36 ? 65.187 40.963 17.279 1.00 8.71 61 GLY B C 1
ATOM 1270 O O . GLY B 1 36 ? 64.473 40.124 17.822 1.00 8.03 61 GLY B O 1
ATOM 1271 N N . ALA B 1 37 ? 65.848 40.712 16.155 1.00 8.40 62 ALA B N 1
ATOM 1272 C CA . ALA B 1 37 ? 65.741 39.409 15.503 1.00 9.06 62 ALA B CA 1
ATOM 1273 C C . ALA B 1 37 ? 66.132 38.276 16.455 1.00 9.86 62 ALA B C 1
ATOM 1274 O O . ALA B 1 37 ? 65.410 37.285 16.585 1.00 8.85 62 ALA B O 1
ATOM 1276 N N . LYS B 1 38 ? 67.263 38.434 17.134 1.00 9.75 63 LYS B N 1
ATOM 1277 C CA . LYS B 1 38 ? 67.748 37.416 18.056 1.00 9.13 63 LYS B CA 1
ATOM 1278 C C . LYS B 1 38 ? 66.927 37.350 19.333 1.00 7.91 63 LYS B C 1
ATOM 1279 O O . LYS B 1 38 ? 66.579 36.269 19.798 1.00 7.39 63 LYS B O 1
ATOM 1285 N N . MET B 1 39 ? 66.628 38.509 19.906 1.00 8.13 64 MET B N 1
ATOM 1286 C CA . MET B 1 39 ? 65.853 38.547 21.136 1.00 9.16 64 MET B CA 1
ATOM 1287 C C . MET B 1 39 ? 64.460 37.924 20.979 1.00 8.80 64 MET B C 1
ATOM 1288 O O . MET B 1 39 ? 63.985 37.214 21.866 1.00 7.70 64 MET B O 1
ATOM 1293 N N . THR B 1 40 ? 63.813 38.188 19.848 1.00 7.51 65 THR B N 1
ATOM 1294 C CA . THR B 1 40 ? 62.475 37.659 19.608 1.00 8.67 65 THR B CA 1
ATOM 1295 C C . THR B 1 40 ? 62.548 36.156 19.369 1.00 8.55 65 THR B C 1
ATOM 1296 O O . THR B 1 40 ? 61.696 35.410 19.832 1.00 5.04 65 THR B O 1
ATOM 1300 N N . ASP B 1 41 ? 63.586 35.712 18.667 1.00 7.76 66 ASP B N 1
ATOM 1301 C CA . ASP B 1 41 ? 63.769 34.285 18.411 1.00 9.11 66 ASP B CA 1
ATOM 1302 C C . ASP B 1 41 ? 63.909 33.516 19.730 1.00 9.11 66 ASP B C 1
ATOM 1303 O O . ASP B 1 41 ? 63.290 32.462 19.929 1.00 8.18 66 ASP B O 1
ATOM 1308 N N . THR B 1 42 ? 64.745 34.046 20.619 1.00 8.34 67 THR B N 1
ATOM 1309 C CA . THR B 1 42 ? 64.993 33.411 21.908 1.00 10.10 67 THR B CA 1
ATOM 1310 C C . THR B 1 42 ? 63.709 33.331 22.732 1.00 9.53 67 THR B C 1
ATOM 1311 O O . THR B 1 42 ? 63.426 32.317 23.384 1.00 8.24 67 THR B O 1
ATOM 1315 N N . LEU B 1 43 ? 62.927 34.401 22.693 1.00 9.20 68 LEU B N 1
ATOM 1316 C CA . LEU B 1 43 ? 61.670 34.445 23.422 1.00 9.57 68 LEU B CA 1
ATOM 1317 C C . LEU B 1 43 ? 60.749 33.357 22.880 1.00 8.98 68 LEU B C 1
ATOM 1318 O O . LEU B 1 43 ? 60.110 32.633 23.645 1.00 9.69 68 LEU B O 1
ATOM 1323 N N . ILE B 1 44 ? 60.680 33.242 21.555 1.00 7.36 69 ILE B N 1
ATOM 1324 C CA . ILE B 1 44 ? 59.846 32.223 20.933 1.00 8.42 69 ILE B CA 1
ATOM 1325 C C . ILE B 1 44 ? 60.336 30.826 21.317 1.00 10.60 69 ILE B C 1
ATOM 1326 O O . ILE B 1 44 ? 59.539 29.951 21.664 1.00 9.66 69 ILE B O 1
ATOM 1331 N N . GLN B 1 45 ? 61.647 30.618 21.276 1.00 10.37 70 GLN B N 1
ATOM 1332 C CA . GLN B 1 45 ? 62.201 29.313 21.638 1.00 12.18 70 GLN B CA 1
ATOM 1333 C C . GLN B 1 45 ? 61.908 28.986 23.105 1.00 11.66 70 GLN B C 1
ATOM 1334 O O . GLN B 1 45 ? 61.827 27.816 23.488 1.00 11.59 70 GLN B O 1
ATOM 1340 N N . ALA B 1 46 ? 61.741 30.023 23.918 1.00 11.40 71 ALA B N 1
ATOM 1341 C CA . ALA B 1 46 ? 61.459 29.858 25.345 1.00 11.90 71 ALA B CA 1
ATOM 1342 C C . ALA B 1 46 ? 59.991 29.536 25.629 1.00 11.52 71 ALA B C 1
ATOM 1343 O O . ALA B 1 46 ? 59.610 29.353 26.787 1.00 11.35 71 ALA B O 1
ATOM 1345 N N . GLY B 1 47 ? 59.180 29.478 24.575 1.00 9.70 72 GLY B N 1
ATOM 1346 C CA . GLY B 1 47 ? 57.768 29.176 24.718 1.00 12.06 72 GLY B CA 1
ATOM 1347 C C . GLY B 1 47 ? 56.934 30.377 25.117 1.00 14.40 72 GLY B C 1
ATOM 1348 O O . GLY B 1 47 ? 55.762 30.238 25.471 1.00 14.47 72 GLY B O 1
ATOM 1349 N N . ALA B 1 48 ? 57.533 31.562 25.041 1.00 13.38 73 ALA B N 1
ATOM 1350 C CA . ALA B 1 48 ? 56.861 32.795 25.433 1.00 15.30 73 ALA B CA 1
ATOM 1351 C C . ALA B 1 48 ? 55.788 33.303 24.479 1.00 16.23 73 ALA B C 1
ATOM 1352 O O . ALA B 1 48 ? 55.019 34.193 24.834 1.00 17.00 73 ALA B O 1
ATOM 1354 N N . ALA B 1 49 ? 55.721 32.741 23.278 1.00 16.12 74 ALA B N 1
ATOM 1355 C CA . ALA B 1 49 ? 54.743 33.200 22.306 1.00 16.83 74 ALA B CA 1
ATOM 1356 C C . ALA B 1 49 ? 53.745 32.134 21.871 1.00 16.57 74 ALA B C 1
ATOM 1357 O O . ALA B 1 49 ? 53.088 32.287 20.845 1.00 15.88 74 ALA B O 1
ATOM 1359 N N . LYS B 1 50 ? 53.624 31.058 22.646 1.00 16.41 75 LYS B N 1
ATOM 1360 C CA . LYS B 1 50 ? 52.684 29.998 22.297 1.00 16.22 75 LYS B CA 1
ATOM 1361 C C . LYS B 1 50 ? 51.287 30.592 22.213 1.00 16.22 75 LYS B C 1
ATOM 1362 O O . LYS B 1 50 ? 50.871 31.329 23.104 1.00 16.31 75 LYS B O 1
ATOM 1368 N N . GLY B 1 51 ? 50.570 30.271 21.142 1.00 15.08 76 GLY B N 1
ATOM 1369 C CA . GLY B 1 51 ? 49.232 30.799 20.969 1.00 15.18 76 GLY B CA 1
ATOM 1370 C C . GLY B 1 51 ? 49.205 31.939 19.966 1.00 15.20 76 GLY B C 1
ATOM 1371 O O . GLY B 1 51 ? 48.141 32.333 19.491 1.00 15.15 76 GLY B O 1
ATOM 1372 N N . MET B 1 52 ? 50.378 32.489 19.665 1.00 13.25 77 MET B N 1
ATOM 1373 C CA . MET B 1 52 ? 50.491 33.568 18.695 1.00 12.02 77 MET B CA 1
ATOM 1374 C C . MET B 1 52 ? 51.140 33.004 17.436 1.00 10.91 77 MET B C 1
ATOM 1375 O O . MET B 1 52 ? 51.856 32.000 17.495 1.00 11.67 77 MET B O 1
ATOM 1380 N N . THR B 1 53 ? 50.893 33.640 16.298 1.00 10.10 78 THR B N 1
ATOM 1381 C CA . THR B 1 53 ? 51.461 33.165 15.044 1.00 9.57 78 THR B CA 1
ATOM 1382 C C . THR B 1 53 ? 52.945 33.483 14.936 1.00 9.46 78 THR B C 1
ATOM 1383 O O . THR B 1 53 ? 53.374 34.611 15.169 1.00 8.01 78 THR B O 1
ATOM 1387 N N . VAL B 1 54 ? 53.717 32.467 14.578 1.00 7.99 79 VAL B N 1
ATOM 1388 C CA . VAL B 1 54 ? 55.150 32.598 14.432 1.00 8.81 79 VAL B CA 1
ATOM 1389 C C . VAL B 1 54 ? 55.609 32.104 13.060 1.00 9.70 79 VAL B C 1
ATOM 1390 O O . VAL B 1 54 ? 54.893 31.361 12.383 1.00 11.01 79 VAL B O 1
ATOM 1394 N N . SER B 1 55 ? 56.790 32.538 12.638 1.00 9.07 80 SER B N 1
ATOM 1395 C CA . SER B 1 55 ? 57.336 32.090 11.368 1.00 9.17 80 SER B CA 1
ATOM 1396 C C . SER B 1 55 ? 58.854 32.214 11.387 1.00 8.73 80 SER B C 1
ATOM 1397 O O . SER B 1 55 ? 59.447 32.392 12.448 1.00 9.30 80 SER B O 1
ATOM 1400 N N . GLY B 1 56 ? 59.481 32.094 10.220 1.00 9.19 81 GLY B N 1
ATOM 1401 C CA . GLY B 1 56 ? 60.926 32.181 10.140 1.00 7.46 81 GLY B CA 1
ATOM 1402 C C . GLY B 1 56 ? 61.411 33.346 9.294 1.00 8.82 81 GLY B C 1
ATOM 1403 O O . GLY B 1 56 ? 60.838 33.663 8.254 1.00 9.46 81 GLY B O 1
ATOM 1404 N N . ASP B 1 57 ? 62.489 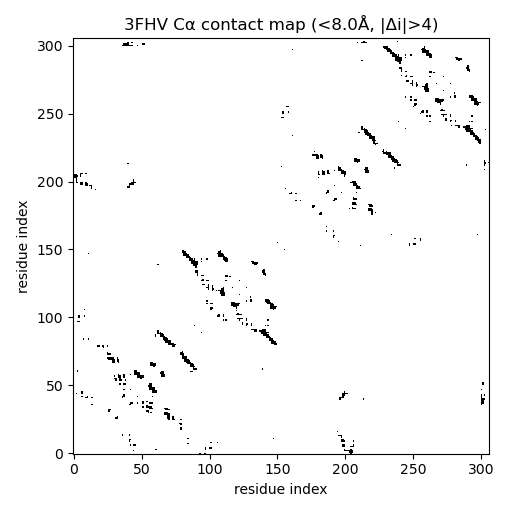33.975 9.740 1.00 9.82 82 ASP B N 1
ATOM 1405 C CA . ASP B 1 57 ? 63.058 35.119 9.040 1.00 11.66 82 ASP B CA 1
ATOM 1406 C C . ASP B 1 57 ? 64.096 34.672 8.021 1.00 10.93 82 ASP B C 1
ATOM 1407 O O . ASP B 1 57 ? 65.111 34.099 8.382 1.00 9.85 82 ASP B O 1
ATOM 1412 N N . PRO B 1 58 ? 63.844 34.929 6.726 1.00 13.35 83 PRO B N 1
ATOM 1413 C CA . PRO B 1 58 ? 64.768 34.548 5.651 1.00 13.83 83 PRO B CA 1
ATOM 1414 C C . PRO B 1 58 ? 66.146 35.183 5.791 1.00 13.67 83 PRO B C 1
ATOM 1415 O O . PRO B 1 58 ? 67.135 34.655 5.286 1.00 12.58 83 PRO B O 1
ATOM 1419 N N . ALA B 1 59 ? 66.215 36.319 6.476 1.00 13.31 84 ALA B N 1
ATOM 1420 C CA . ALA B 1 59 ? 67.492 37.006 6.649 1.00 15.28 84 ALA B CA 1
ATOM 1421 C C . ALA B 1 59 ? 68.396 36.380 7.706 1.00 17.23 84 ALA B C 1
ATOM 1422 O O . ALA B 1 59 ? 69.570 36.117 7.453 1.00 18.06 84 ALA B O 1
ATOM 1424 N N . SER B 1 60 ? 67.846 36.130 8.889 1.00 18.11 85 SER B N 1
ATOM 1425 C CA . SER B 1 60 ? 68.632 35.583 9.988 1.00 19.24 85 SER B CA 1
ATOM 1426 C C . SER B 1 60 ? 68.369 34.128 10.339 1.00 18.47 85 SER B C 1
ATOM 1427 O O . SER B 1 60 ? 69.174 33.510 11.031 1.00 19.75 85 SER B O 1
ATOM 1430 N N . GLY B 1 61 ? 67.244 33.586 9.887 1.00 16.64 86 GLY B N 1
ATOM 1431 C CA . GLY B 1 61 ? 66.915 32.215 10.230 1.00 16.32 86 GLY B CA 1
ATOM 1432 C C . GLY B 1 61 ? 66.235 32.166 11.596 1.00 15.47 86 GLY B C 1
ATOM 1433 O O . GLY B 1 61 ? 65.875 31.099 12.084 1.00 14.93 86 GLY B O 1
ATOM 1434 N N . SER B 1 62 ? 66.064 33.329 12.221 1.00 13.57 87 SER B N 1
ATOM 1435 C CA . SER B 1 62 ? 65.410 33.412 13.530 1.00 13.40 87 SER B CA 1
ATOM 1436 C C . SER B 1 62 ? 63.884 33.348 13.412 1.00 10.30 87 SER B C 1
ATOM 1437 O O . SER B 1 62 ? 63.325 33.701 12.379 1.00 9.47 87 SER B O 1
ATOM 1440 N N . ALA B 1 63 ? 63.214 32.904 14.474 1.00 8.38 88 ALA B N 1
ATOM 1441 C CA . ALA B 1 63 ? 61.758 32.825 14.467 1.00 8.45 88 ALA B CA 1
ATOM 1442 C C . ALA B 1 63 ? 61.205 34.240 14.606 1.00 8.68 88 ALA B C 1
ATOM 1443 O O . ALA B 1 63 ? 61.775 35.068 15.318 1.00 9.02 88 ALA B O 1
ATOM 1445 N N . THR B 1 64 ? 60.105 34.509 13.909 1.00 7.93 89 THR B N 1
ATOM 1446 C CA . THR B 1 64 ? 59.458 35.813 13.934 1.00 7.58 89 THR B CA 1
ATOM 1447 C C . THR B 1 64 ? 58.077 35.718 14.571 1.00 9.66 89 THR B C 1
ATOM 1448 O O . THR B 1 64 ? 57.459 34.650 14.585 1.00 6.52 89 THR B O 1
ATOM 1452 N N . LEU B 1 65 ? 57.596 36.839 15.098 1.00 7.60 90 LEU B N 1
ATOM 1453 C CA . LEU B 1 65 ? 56.313 36.872 15.789 1.00 7.76 90 LEU B CA 1
ATOM 1454 C C . LEU B 1 65 ? 55.366 37.881 15.147 1.00 6.97 90 LEU B C 1
ATOM 1455 O O . LEU B 1 65 ? 55.801 38.894 14.601 1.00 6.96 90 LEU B O 1
ATOM 1460 N N . TRP B 1 66 ? 54.070 37.596 15.217 1.00 7.23 91 TRP B N 1
ATOM 1461 C CA . TRP B 1 66 ? 53.093 38.255 14.358 1.00 8.88 91 TRP B CA 1
ATOM 1462 C C . TRP B 1 66 ? 51.780 38.490 15.096 1.00 9.84 91 TRP B C 1
ATOM 1463 O O . TRP B 1 66 ? 51.218 37.571 15.692 1.00 9.82 91 TRP B O 1
ATOM 1474 N N . ASN B 1 67 ? 51.296 39.728 15.053 1.00 8.87 92 ASN B N 1
ATOM 1475 C CA . ASN B 1 67 ? 50.125 40.120 15.827 1.00 8.41 92 ASN B CA 1
ATOM 1476 C C . ASN B 1 67 ? 48.824 39.665 15.175 1.00 9.49 92 ASN B C 1
ATOM 1477 O O . ASN B 1 67 ? 48.831 39.096 14.083 1.00 9.92 92 ASN B O 1
ATOM 1482 N N . SER B 1 68 ? 47.708 39.918 15.851 1.00 11.27 93 SER B N 1
ATOM 1483 C CA . SER B 1 68 ? 46.409 39.423 15.402 1.00 12.83 93 SER B CA 1
ATOM 1484 C C . SER B 1 68 ? 45.889 40.016 14.102 1.00 14.24 93 SER B C 1
ATOM 1485 O O . SER B 1 68 ? 44.928 39.505 13.527 1.00 15.24 93 SER B O 1
ATOM 1488 N N . TRP B 1 69 ? 46.526 41.075 13.621 1.00 13.00 94 TRP B N 1
ATOM 1489 C CA . TRP B 1 69 ? 46.060 41.723 12.406 1.00 14.97 94 TRP B CA 1
ATOM 1490 C C . TRP B 1 69 ? 46.953 41.513 11.180 1.00 15.60 94 TRP B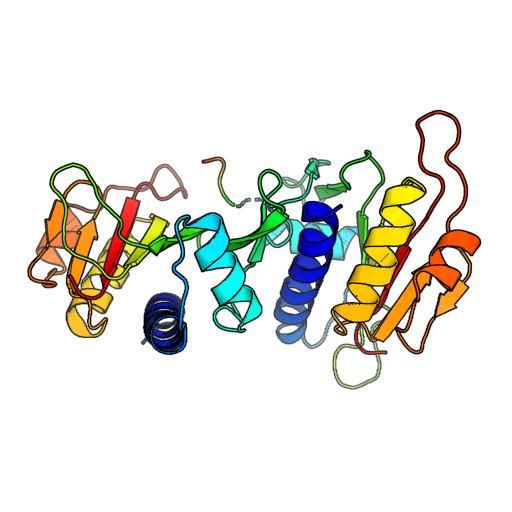 C 1
ATOM 1491 O O . TRP B 1 69 ? 46.639 41.991 10.091 1.00 17.40 94 TRP B O 1
ATOM 1502 N N . GLY B 1 70 ? 48.055 40.789 11.345 1.00 13.48 95 GLY B N 1
ATOM 1503 C CA . GLY B 1 70 ? 48.947 40.563 10.217 1.00 14.77 95 GLY B CA 1
ATOM 1504 C C . GLY B 1 70 ? 50.229 41.385 10.273 1.00 13.32 95 GLY B C 1
ATOM 1505 O O . GLY B 1 70 ? 51.112 41.249 9.419 1.00 13.63 95 GLY B O 1
ATOM 1506 N N . GLY B 1 71 ? 50.332 42.253 11.271 1.00 12.15 96 GLY B N 1
ATOM 1507 C CA . GLY B 1 71 ? 51.532 43.056 11.414 1.00 11.13 96 GLY B CA 1
ATOM 1508 C C . GLY B 1 71 ? 52.585 42.273 12.174 1.00 11.34 96 GLY B C 1
ATOM 1509 O O . GLY B 1 71 ? 52.292 41.230 12.760 1.00 11.78 96 GLY B O 1
ATOM 1510 N N . GLN B 1 72 ? 53.823 42.748 12.165 1.00 8.44 97 GLN B N 1
ATOM 1511 C CA . GLN B 1 72 ? 54.856 42.029 12.887 1.00 8.54 97 GLN B CA 1
ATOM 1512 C C . GLN B 1 72 ? 54.985 42.572 14.309 1.00 8.65 97 GLN B C 1
ATOM 1513 O O . GLN B 1 72 ? 54.584 43.707 14.600 1.00 7.38 97 GLN B O 1
ATOM 1519 N N . ILE B 1 73 ? 55.520 41.740 15.192 1.00 8.48 98 ILE B N 1
ATOM 1520 C CA . ILE B 1 73 ? 55.778 42.124 16.577 1.00 7.30 98 ILE B CA 1
ATOM 1521 C C . ILE B 1 73 ? 57.261 41.841 16.755 1.00 8.11 98 ILE B C 1
ATOM 1522 O O . ILE B 1 73 ? 57.724 40.725 16.499 1.00 7.62 98 ILE B O 1
ATOM 1527 N N . VAL B 1 74 ? 58.010 42.861 17.156 1.00 6.52 99 VAL B N 1
ATOM 1528 C CA . VAL B 1 74 ? 59.436 42.701 17.367 1.00 8.58 99 VAL B CA 1
ATOM 1529 C C . VAL B 1 74 ? 59.813 43.102 18.784 1.00 7.10 99 VAL B C 1
ATOM 1530 O O . VAL B 1 74 ? 59.530 44.223 19.216 1.00 4.85 99 VAL B O 1
ATOM 1534 N N . VAL B 1 75 ? 60.435 42.179 19.509 1.00 5.93 100 VAL B N 1
ATOM 1535 C CA . VAL B 1 75 ? 60.879 42.469 20.869 1.00 7.87 100 VAL B CA 1
ATOM 1536 C C . VAL B 1 75 ? 62.365 42.744 20.699 1.00 7.84 100 VAL B C 1
ATOM 1537 O O . VAL B 1 75 ? 63.110 41.866 20.266 1.00 8.24 100 VAL B O 1
ATOM 1541 N N . ALA B 1 76 ? 62.786 43.968 21.014 1.00 8.41 101 ALA B N 1
ATOM 1542 C CA . ALA B 1 76 ? 64.183 44.357 20.840 1.00 8.96 101 ALA B CA 1
ATOM 1543 C C . ALA B 1 76 ? 64.810 44.997 22.073 1.00 10.04 101 ALA B C 1
ATOM 1544 O O . ALA B 1 76 ? 64.144 45.696 22.842 1.00 8.78 101 ALA B O 1
ATOM 1546 N N . PRO B 1 77 ? 66.115 44.769 22.278 1.00 12.92 102 PRO B N 1
ATOM 1547 C CA . PRO B 1 77 ? 66.775 45.356 23.444 1.00 15.66 102 PRO B CA 1
ATOM 1548 C C . PRO B 1 77 ? 67.007 46.844 23.203 1.00 20.06 102 PRO B C 1
ATOM 1549 O O . PRO B 1 77 ? 67.088 47.283 22.056 1.00 16.07 102 PRO B O 1
ATOM 1553 N N . ASP B 1 78 ? 67.084 47.622 24.276 1.00 25.87 103 ASP B N 1
ATOM 1554 C CA . ASP B 1 78 ? 67.340 49.047 24.129 1.00 34.58 103 ASP B CA 1
ATOM 1555 C C . ASP B 1 78 ? 68.837 49.264 24.294 1.00 39.36 103 ASP B C 1
ATOM 1556 O O . ASP B 1 78 ? 69.369 49.151 25.397 1.00 39.99 103 ASP B O 1
ATOM 1561 N N . THR B 1 79 ? 69.512 49.554 23.188 1.00 45.75 104 THR B N 1
ATOM 1562 C CA . THR B 1 79 ? 70.952 49.777 23.194 1.00 52.62 104 THR B CA 1
ATOM 1563 C C . THR B 1 79 ? 71.264 51.267 23.342 1.00 56.80 104 THR B C 1
ATOM 1564 O O . THR B 1 79 ? 70.627 51.965 24.131 1.00 56.31 104 THR B O 1
ATOM 1568 N N . ALA B 1 80 ? 72.247 51.751 22.587 1.00 61.55 105 ALA B N 1
ATOM 1569 C CA . ALA B 1 80 ? 72.628 53.159 22.637 1.00 66.25 105 ALA B CA 1
ATOM 1570 C C . ALA B 1 80 ? 72.178 53.876 21.368 1.00 69.16 105 ALA B C 1
ATOM 1571 O O . ALA B 1 80 ? 72.494 53.449 20.258 1.00 69.68 105 ALA B O 1
ATOM 1573 N N . GLY B 1 81 ? 71.437 54.966 21.541 1.00 72.65 106 GLY B N 1
ATOM 1574 C CA . GLY B 1 81 ? 70.956 55.721 20.398 1.00 76.31 106 GLY B CA 1
ATOM 1575 C C . GLY B 1 81 ? 71.627 57.075 20.264 1.00 78.83 106 GLY B C 1
ATOM 1576 O O . GLY B 1 81 ? 71.001 58.047 19.838 1.00 79.22 106 GLY B O 1
ATOM 1577 N N . GLY B 1 82 ? 72.904 57.139 20.628 1.00 81.37 107 GLY B N 1
ATOM 1578 C CA . GLY B 1 82 ? 73.637 58.389 20.538 1.00 84.48 107 GLY B CA 1
ATOM 1579 C C . GLY B 1 82 ? 73.103 59.437 21.495 1.00 86.78 107 GLY B C 1
ATOM 1580 O O . GLY B 1 82 ? 73.640 60.541 21.583 1.00 86.70 107 GLY B O 1
ATOM 1581 N N . THR B 1 83 ? 72.039 59.089 22.213 1.00 88.51 108 THR B N 1
ATOM 1582 C CA . THR B 1 83 ? 71.425 60.000 23.170 1.00 90.26 108 THR B CA 1
ATOM 1583 C C . THR B 1 83 ? 70.471 59.244 24.090 1.00 90.55 108 THR B C 1
ATOM 1584 O O . THR B 1 83 ? 70.091 59.741 25.150 1.00 91.34 108 THR B O 1
ATOM 1588 N N . GLY B 1 84 ? 70.089 58.039 23.675 1.00 90.59 109 GLY B N 1
ATOM 1589 C CA . GLY B 1 84 ? 69.184 57.232 24.474 1.00 89.84 109 GLY B CA 1
ATOM 1590 C C . GLY B 1 84 ? 69.917 56.454 25.548 1.00 89.31 109 GLY B C 1
ATOM 1591 O O . GLY B 1 84 ? 71.060 56.040 25.352 1.00 89.23 109 GLY B O 1
ATOM 1592 N N . PHE B 1 85 ? 69.261 56.252 26.687 1.00 88.25 110 PHE B N 1
ATOM 1593 C CA . PHE B 1 85 ? 69.868 55.520 27.792 1.00 86.67 110 PHE B CA 1
ATOM 1594 C C . PHE B 1 85 ? 68.862 54.699 28.594 1.00 83.90 110 PHE B C 1
ATOM 1595 O O . PHE B 1 85 ? 69.225 54.046 29.573 1.00 84.33 110 PHE B O 1
ATOM 1603 N N . ASN B 1 86 ? 67.600 54.736 28.177 1.00 80.03 111 ASN B N 1
ATOM 1604 C CA . ASN B 1 86 ? 66.554 53.981 28.859 1.00 75.63 111 ASN B CA 1
ATOM 1605 C C . ASN B 1 86 ? 66.698 52.509 28.490 1.00 70.99 111 ASN B C 1
ATOM 1606 O O . ASN B 1 86 ? 66.061 52.028 27.550 1.00 70.80 111 ASN B O 1
ATOM 1611 N N . ASN B 1 87 ? 67.542 51.805 29.239 1.00 64.25 112 ASN B N 1
ATOM 1612 C CA . ASN B 1 87 ? 67.813 50.389 29.004 1.00 56.63 112 ASN B CA 1
ATOM 1613 C C . ASN B 1 87 ? 66.549 49.534 28.947 1.00 49.27 112 ASN B C 1
ATOM 1614 O O . ASN B 1 87 ? 65.446 50.044 28.736 1.00 50.29 112 ASN B O 1
ATOM 1619 N N . GLY B 1 88 ? 66.715 48.229 29.135 1.00 40.43 113 GLY B N 1
ATOM 1620 C CA . GLY B 1 88 ? 65.576 47.333 29.090 1.00 27.85 113 GLY B CA 1
ATOM 1621 C C . GLY B 1 88 ? 65.290 46.885 27.670 1.00 20.15 113 GLY B C 1
ATOM 1622 O O . GLY B 1 88 ? 66.204 46.529 26.923 1.00 15.58 113 GLY B O 1
ATOM 1623 N N . PHE B 1 89 ? 64.021 46.911 27.281 1.00 13.76 114 PHE B N 1
ATOM 1624 C CA . PHE B 1 89 ? 63.660 46.478 25.943 1.00 10.19 114 PHE B CA 1
ATOM 1625 C C . PHE B 1 89 ? 62.367 47.139 25.496 1.00 8.46 114 PHE B C 1
ATOM 1626 O O . PHE B 1 89 ? 61.716 47.848 26.266 1.00 7.36 114 PHE B O 1
ATOM 1634 N N . THR B 1 90 ? 62.006 46.913 24.241 1.00 8.17 115 THR B N 1
ATOM 1635 C CA . THR B 1 90 ? 60.763 47.453 23.718 1.00 6.73 115 THR B CA 1
ATOM 1636 C C . THR B 1 90 ? 60.026 46.355 22.965 1.00 5.81 115 THR B C 1
ATOM 1637 O O . THR B 1 90 ? 60.636 45.409 22.476 1.00 7.46 115 THR B O 1
ATOM 1641 N N . ILE B 1 91 ? 58.709 46.481 22.902 1.00 4.07 116 ILE B N 1
ATOM 1642 C CA . ILE B 1 91 ? 57.883 45.560 22.142 1.00 5.53 116 ILE B CA 1
ATOM 1643 C C . ILE B 1 91 ? 57.201 46.463 21.121 1.00 5.99 116 ILE B C 1
ATOM 1644 O O . ILE B 1 91 ? 56.460 47.379 21.495 1.00 7.21 116 ILE B O 1
ATOM 1649 N N . THR B 1 92 ? 57.489 46.233 19.844 1.00 6.36 117 THR B N 1
ATOM 1650 C CA . THR B 1 92 ? 56.898 47.023 18.766 1.00 7.69 117 THR B CA 1
ATOM 1651 C C . THR B 1 92 ? 55.964 46.136 17.948 1.00 8.35 117 THR B C 1
ATOM 1652 O O . THR B 1 92 ? 56.312 45.006 17.607 1.00 8.59 117 THR B O 1
ATOM 1656 N N . THR B 1 93 ? 54.774 46.658 17.656 1.00 8.35 118 THR B N 1
ATOM 1657 C CA . THR B 1 93 ? 53.761 45.934 16.891 1.00 9.58 118 THR B CA 1
ATOM 1658 C C . THR B 1 93 ? 53.206 46.913 15.852 1.00 9.31 118 THR B C 1
ATOM 1659 O O . THR B 1 93 ? 52.855 48.043 16.191 1.00 8.47 118 THR B O 1
ATOM 1663 N N . ASN B 1 94 ? 53.136 46.492 14.593 1.00 11.11 119 ASN B N 1
ATOM 1664 C CA . ASN B 1 94 ? 52.665 47.382 13.530 1.00 12.62 119 ASN B CA 1
ATOM 1665 C C . ASN B 1 94 ? 51.365 46.968 12.851 1.00 13.50 119 ASN B C 1
ATOM 1666 O O . ASN B 1 94 ? 50.808 45.912 13.135 1.00 10.00 119 ASN B O 1
ATOM 1671 N N . LYS B 1 95 ? 50.897 47.822 11.944 1.00 13.57 120 LYS B N 1
ATOM 1672 C CA . LYS B 1 95 ? 49.666 47.569 11.189 1.00 14.67 120 LYS B CA 1
ATOM 1673 C C . LYS B 1 95 ? 48.491 47.380 12.131 1.00 12.41 120 LYS B C 1
ATOM 1674 O O . LYS B 1 95 ? 47.589 46.597 11.845 1.00 12.79 120 LYS B O 1
ATOM 1680 N N . VAL B 1 96 ? 48.508 48.089 13.253 1.00 9.88 121 VAL B N 1
ATOM 1681 C CA . VAL B 1 96 ? 47.437 47.984 14.235 1.00 9.91 121 VAL B CA 1
ATOM 1682 C C . VAL B 1 96 ? 46.239 48.849 13.839 1.00 10.31 121 VAL B C 1
ATOM 1683 O O . VAL B 1 96 ? 46.372 50.064 13.647 1.00 9.22 121 VAL B O 1
ATOM 1687 N N . PRO B 1 97 ? 45.051 48.227 13.694 1.00 11.46 122 PRO B N 1
ATOM 1688 C CA . PRO B 1 97 ? 43.827 48.945 13.319 1.00 13.50 122 PRO B CA 1
ATOM 1689 C C . PRO B 1 97 ? 43.524 49.989 14.379 1.00 13.48 122 PRO B C 1
ATOM 1690 O O . PRO B 1 97 ? 43.901 49.822 15.530 1.00 13.26 122 PRO B O 1
ATOM 1694 N N . GLN B 1 98 ? 42.820 51.046 13.991 1.00 15.30 123 GLN B N 1
ATOM 1695 C CA . GLN B 1 98 ? 42.495 52.137 14.907 1.00 16.54 123 GLN B CA 1
ATOM 1696 C C . GLN B 1 98 ? 41.815 51.693 16.203 1.00 16.98 123 GLN B C 1
ATOM 1697 O O . GLN B 1 98 ? 42.199 52.121 17.294 1.00 14.58 123 GLN B O 1
ATOM 1703 N N . SER B 1 99 ? 40.794 50.851 16.070 1.00 17.03 124 SER B N 1
ATOM 1704 C CA . SER B 1 99 ? 40.047 50.346 17.216 1.00 16.63 124 SER B CA 1
ATOM 1705 C C . SER B 1 99 ? 40.972 49.671 18.218 1.00 14.80 124 SER B C 1
ATOM 1706 O O . SER B 1 99 ? 40.935 49.967 19.409 1.00 13.61 124 SER B O 1
ATOM 1709 N N . ALA B 1 100 ? 41.786 48.746 17.729 1.00 15.68 125 ALA B N 1
ATOM 1710 C CA . ALA B 1 100 ? 42.723 48.031 18.586 1.00 15.12 125 ALA B CA 1
ATOM 1711 C C . ALA B 1 100 ? 43.775 48.994 19.152 1.00 13.25 125 ALA B C 1
ATOM 1712 O O . ALA B 1 100 ? 44.182 48.878 20.310 1.00 14.73 125 ALA B O 1
ATOM 1714 N N . CYS B 1 101 ? 44.214 49.944 18.336 1.00 12.32 126 CYS B N 1
ATOM 1715 C CA . CYS B 1 101 ? 45.213 50.913 18.780 1.00 11.40 126 CYS B CA 1
ATOM 1716 C C . CYS B 1 101 ? 44.743 51.628 20.046 1.00 10.25 126 CYS B C 1
ATOM 1717 O O . CYS B 1 101 ? 45.490 51.758 21.013 1.00 8.39 126 CYS B O 1
ATOM 1720 N N . VAL B 1 102 ? 43.498 52.085 20.044 1.00 9.74 127 VAL B N 1
ATOM 1721 C CA . VAL B 1 102 ? 42.954 52.777 21.206 1.00 8.65 127 VAL B CA 1
ATOM 1722 C C . VAL B 1 102 ? 42.780 51.844 22.413 1.00 9.04 127 VAL B C 1
ATOM 1723 O O . VAL B 1 102 ? 43.177 52.179 23.525 1.00 8.70 127 VAL B O 1
ATOM 1727 N N . SER B 1 103 ? 42.191 50.675 22.192 1.00 8.75 128 SER B N 1
ATOM 1728 C CA . SER B 1 103 ? 41.959 49.734 23.291 1.00 11.59 128 SER B CA 1
ATOM 1729 C C . SER B 1 103 ? 43.239 49.153 23.895 1.00 8.38 128 SER B C 1
ATOM 1730 O O . SER B 1 103 ? 43.370 49.064 25.112 1.00 10.89 128 SER B O 1
ATOM 1733 N N . ILE B 1 104 ? 44.173 48.755 23.044 1.00 9.20 129 ILE B N 1
ATOM 1734 C CA . ILE B 1 104 ? 45.436 48.188 23.503 1.00 10.42 129 ILE B CA 1
ATOM 1735 C C . ILE B 1 104 ? 46.321 49.221 24.204 1.00 10.46 129 ILE B C 1
ATOM 1736 O O . ILE B 1 104 ? 46.865 48.952 25.275 1.00 10.77 129 ILE B O 1
ATOM 1741 N N . SER B 1 105 ? 46.468 50.402 23.610 1.00 10.57 130 SER B N 1
ATOM 1742 C CA . SER B 1 105 ? 47.304 51.430 24.223 1.00 10.21 130 SER B CA 1
ATOM 1743 C C . SER B 1 105 ? 46.762 51.805 25.598 1.00 9.57 130 SER B C 1
ATOM 1744 O O . SER B 1 105 ? 47.517 51.923 26.562 1.00 8.85 130 SER B O 1
ATOM 1747 N N . THR B 1 106 ? 45.450 51.991 25.695 1.00 9.89 131 THR B N 1
ATOM 1748 C CA . THR B 1 106 ? 44.855 52.351 26.976 1.00 11.12 131 THR B CA 1
ATOM 1749 C C . THR B 1 106 ? 44.972 51.189 27.952 1.00 11.26 131 THR B C 1
ATOM 1750 O O . THR B 1 106 ? 45.266 51.381 29.137 1.00 10.71 131 THR B O 1
ATOM 1754 N N . GLY B 1 107 ? 44.737 49.982 27.446 1.00 10.48 132 GLY B N 1
ATOM 1755 C CA . GLY B 1 107 ? 44.840 48.802 28.283 1.00 9.96 132 GLY B CA 1
ATOM 1756 C C . GLY B 1 107 ? 46.240 48.622 28.843 1.00 9.39 132 GLY B C 1
ATOM 1757 O O . GLY B 1 107 ? 46.404 48.230 29.994 1.00 10.21 132 GLY B O 1
ATOM 1758 N N . MET B 1 108 ? 47.258 48.894 28.031 1.00 7.46 133 MET B N 1
ATOM 1759 C CA . MET B 1 108 ? 48.633 48.763 28.494 1.00 8.74 133 MET B CA 1
ATOM 1760 C C . MET B 1 108 ? 48.967 49.862 29.508 1.00 9.45 133 MET B C 1
ATOM 1761 O O . MET B 1 108 ? 49.789 49.657 30.403 1.00 8.46 133 MET B O 1
ATOM 1766 N N . SER B 1 109 ? 48.326 51.021 29.364 1.00 9.34 134 SER B N 1
ATOM 1767 C CA . SER B 1 109 ? 48.540 52.133 30.286 1.00 10.52 134 SER B CA 1
ATOM 1768 C C . SER B 1 109 ? 47.974 51.738 31.650 1.00 10.98 134 SER B C 1
ATOM 1769 O O . SER B 1 109 ? 48.583 51.990 32.688 1.00 10.45 134 SER B O 1
ATOM 1772 N N . ARG B 1 110 ? 46.808 51.098 31.633 1.00 11.12 135 ARG B N 1
ATOM 1773 C CA . ARG B 1 110 ? 46.150 50.659 32.864 1.00 14.59 135 ARG B CA 1
ATOM 1774 C C . ARG B 1 110 ? 46.838 49.507 33.592 1.00 14.26 135 ARG B C 1
ATOM 1775 O O . ARG B 1 110 ? 47.017 49.558 34.812 1.00 14.42 135 ARG B O 1
ATOM 1783 N N . SER B 1 111 ? 47.198 48.460 32.854 1.00 14.56 136 SER B N 1
ATOM 1784 C CA . SER B 1 111 ? 47.791 47.272 33.466 1.00 14.80 136 SER B CA 1
ATOM 1785 C C . SER B 1 111 ? 48.989 46.639 32.756 1.00 15.62 136 SER B C 1
ATOM 1786 O O . SER B 1 111 ? 49.326 45.489 33.030 1.00 17.67 136 SER B O 1
ATOM 1789 N N . GLY B 1 112 ? 49.637 47.371 31.859 1.00 15.32 137 GLY B N 1
ATOM 1790 C CA . GLY B 1 112 ? 50.784 46.810 31.161 1.00 15.35 137 GLY B CA 1
ATOM 1791 C C . GLY B 1 112 ? 52.109 46.876 31.906 1.00 15.02 137 GLY B C 1
ATOM 1792 O O . GLY B 1 112 ? 53.072 46.208 31.517 1.00 16.09 137 GLY B O 1
ATOM 1793 N N . GLY B 1 113 ? 52.167 47.682 32.964 1.00 14.98 138 GLY B N 1
ATOM 1794 C CA . GLY B 1 113 ? 53.386 47.814 33.750 1.00 13.46 138 GLY B CA 1
ATOM 1795 C C . GLY B 1 113 ? 54.578 48.336 32.971 1.00 12.63 138 GLY B C 1
ATOM 1796 O O . GLY B 1 113 ? 55.731 48.055 33.309 1.00 11.73 138 GLY B O 1
ATOM 1797 N N . THR B 1 114 ? 54.304 49.107 31.928 1.00 11.71 139 THR B N 1
ATOM 1798 C CA . THR B 1 114 ? 55.352 49.656 31.084 1.00 9.67 139 THR B CA 1
ATOM 1799 C C . THR B 1 114 ? 56.078 50.848 31.699 1.00 10.89 139 THR B C 1
ATOM 1800 O O . THR B 1 114 ? 55.673 51.396 32.729 1.00 8.74 139 THR B O 1
ATOM 1804 N N . SER B 1 115 ? 57.168 51.226 31.042 1.00 11.08 140 SER B N 1
ATOM 1805 C CA . SER B 1 115 ? 57.968 52.376 31.428 1.00 12.89 140 SER B CA 1
ATOM 1806 C C . SER B 1 115 ? 57.787 53.375 30.292 1.00 12.09 140 SER B C 1
ATOM 1807 O O . SER B 1 115 ? 58.658 54.199 30.038 1.00 13.14 140 SER B O 1
ATOM 1810 N N . GLY B 1 116 ? 56.661 53.275 29.596 1.00 10.55 141 GLY B N 1
ATOM 1811 C CA . GLY B 1 116 ? 56.395 54.176 28.489 1.00 8.59 141 GLY B CA 1
ATOM 1812 C C . GLY B 1 116 ? 55.618 53.510 27.368 1.00 9.18 141 GLY B C 1
ATOM 1813 O O . GLY B 1 116 ? 55.798 52.326 27.093 1.00 7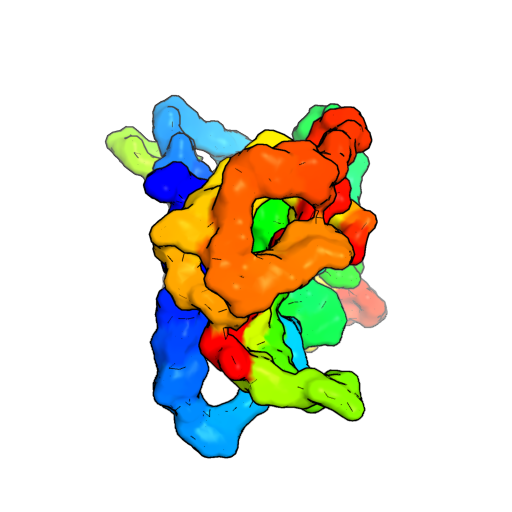.36 141 GLY B O 1
ATOM 1814 N N . ILE B 1 117 ? 54.740 54.278 26.731 1.00 7.13 142 ILE B N 1
ATOM 1815 C CA . ILE B 1 117 ? 53.927 53.776 25.632 1.00 7.70 142 ILE B CA 1
ATOM 1816 C C . ILE B 1 117 ? 53.970 54.780 24.485 1.00 8.45 142 ILE B C 1
ATOM 1817 O O . ILE B 1 117 ? 53.703 55.967 24.680 1.00 6.98 142 ILE B O 1
ATOM 1822 N N . LYS B 1 118 ? 54.321 54.302 23.297 1.00 8.20 143 LYS B N 1
ATOM 1823 C CA . LYS B 1 118 ? 54.378 55.162 22.129 1.00 9.44 143 LYS B CA 1
ATOM 1824 C C . LYS B 1 118 ? 53.322 54.759 21.105 1.00 9.70 143 LYS B C 1
ATOM 1825 O O . LYS B 1 118 ? 53.174 53.578 20.791 1.00 8.68 143 LYS B O 1
ATOM 1831 N N . ILE B 1 119 ? 52.586 55.749 20.604 1.00 7.40 144 ILE B N 1
ATOM 1832 C CA . ILE B 1 119 ? 51.581 55.534 19.568 1.00 6.65 144 ILE B CA 1
ATOM 1833 C C . ILE B 1 119 ? 52.105 56.379 18.415 1.00 6.26 144 ILE B C 1
ATOM 1834 O O . ILE B 1 119 ? 52.103 57.605 18.483 1.00 7.90 144 ILE B O 1
ATOM 1839 N N . ASN B 1 120 ? 52.556 55.718 17.359 1.00 7.99 145 ASN B N 1
ATOM 1840 C CA . ASN B 1 120 ? 53.136 56.418 16.226 1.00 8.95 145 ASN B CA 1
ATOM 1841 C C . ASN B 1 120 ? 54.197 57.405 16.752 1.00 10.75 145 ASN B C 1
ATOM 1842 O O . ASN B 1 120 ? 55.061 57.004 17.534 1.00 9.51 145 ASN B O 1
ATOM 1847 N N . GLY B 1 121 ? 54.136 58.675 16.365 1.00 10.50 146 GLY B N 1
ATOM 1848 C CA . GLY B 1 121 ? 55.148 59.621 16.828 1.00 9.73 146 GLY B CA 1
ATOM 1849 C C . GLY B 1 121 ? 54.859 60.329 18.147 1.00 10.63 146 GLY B C 1
ATOM 1850 O O . GLY B 1 121 ? 55.265 61.480 18.344 1.00 11.58 146 GLY B O 1
ATOM 1851 N N . ASN B 1 122 ? 54.159 59.649 19.050 1.00 8.03 147 ASN B N 1
ATOM 1852 C CA . ASN B 1 122 ? 53.806 60.210 20.354 1.00 7.73 147 ASN B CA 1
ATOM 1853 C C . ASN B 1 122 ? 54.323 59.257 21.418 1.00 9.56 147 ASN B C 1
ATOM 1854 O O . ASN B 1 122 ? 53.843 58.126 21.525 1.00 9.72 147 ASN B O 1
ATOM 1859 N N . ASN B 1 123 ? 55.294 59.721 22.201 1.00 8.38 148 ASN B N 1
ATOM 1860 C CA . ASN B 1 123 ? 55.908 58.907 23.247 1.00 7.53 148 ASN B CA 1
ATOM 1861 C C . ASN B 1 123 ? 55.448 59.329 24.635 1.00 6.47 148 ASN B C 1
ATOM 1862 O O . ASN B 1 123 ? 55.893 60.343 25.168 1.00 6.48 148 ASN B O 1
ATOM 1867 N N . HIS B 1 124 ? 54.557 58.536 25.217 1.00 6.41 149 HIS B N 1
ATOM 1868 C CA . HIS B 1 124 ? 54.034 58.818 26.548 1.00 7.56 149 HIS B CA 1
ATOM 1869 C C . HIS B 1 124 ? 54.986 58.153 27.538 1.00 9.00 149 HIS B C 1
ATOM 1870 O O . HIS B 1 124 ? 54.771 57.022 27.979 1.00 8.07 149 HIS B O 1
ATOM 1877 N N . THR B 1 125 ? 56.056 58.876 27.859 1.00 8.03 150 THR B N 1
ATOM 1878 C CA . THR B 1 125 ? 57.092 58.382 28.755 1.00 8.91 150 THR B CA 1
ATOM 1879 C C . THR B 1 125 ? 56.621 58.183 30.191 1.00 8.85 150 THR B C 1
ATOM 1880 O O . THR B 1 125 ? 57.303 57.532 30.980 1.00 10.25 150 THR B O 1
ATOM 1884 N N . ASP B 1 126 ? 55.462 58.739 30.528 1.00 7.83 151 ASP B N 1
ATOM 1885 C CA . ASP B 1 126 ? 54.906 58.588 31.872 1.00 9.36 151 ASP B CA 1
ATOM 1886 C C . ASP B 1 126 ? 54.050 57.317 31.959 1.00 9.22 151 ASP B C 1
ATOM 1887 O O . ASP B 1 126 ? 53.413 57.048 32.972 1.00 9.36 151 ASP B O 1
ATOM 1892 N N . ALA B 1 127 ? 54.045 56.539 30.882 1.00 8.59 152 ALA B N 1
ATOM 1893 C CA . ALA B 1 127 ? 53.291 55.292 30.817 1.00 9.77 152 ALA B CA 1
ATOM 1894 C C . ALA B 1 127 ? 51.788 55.495 31.016 1.00 11.23 152 ALA B C 1
ATOM 1895 O O . ALA B 1 127 ? 51.066 54.556 31.346 1.00 11.22 152 ALA B O 1
ATOM 1897 N N . LYS B 1 128 ? 51.316 56.717 30.810 1.00 10.45 153 LYS B N 1
ATOM 1898 C CA . LYS B 1 128 ? 49.891 56.992 30.958 1.00 11.16 153 LYS B CA 1
ATOM 1899 C C . LYS B 1 128 ? 49.266 57.430 29.639 1.00 12.50 153 LYS B C 1
ATOM 1900 O O . LYS B 1 128 ? 49.612 58.477 29.088 1.00 12.50 153 LYS B O 1
ATOM 1906 N N . VAL B 1 129 ? 48.353 56.616 29.122 1.00 10.60 154 VAL B N 1
ATOM 1907 C CA . VAL B 1 129 ? 47.667 56.944 27.878 1.00 10.98 154 VAL B CA 1
ATOM 1908 C C . VAL B 1 129 ? 46.170 56.807 28.120 1.00 10.50 154 VAL B C 1
ATOM 1909 O O . VAL B 1 129 ? 45.700 55.752 28.550 1.00 10.21 154 VAL B O 1
ATOM 1913 N N . THR B 1 130 ? 45.424 57.869 27.856 1.00 9.82 155 THR B N 1
ATOM 1914 C CA . THR B 1 130 ? 43.974 57.824 28.032 1.00 13.27 155 THR B CA 1
ATOM 1915 C C . THR B 1 130 ? 43.326 57.547 26.679 1.00 12.35 155 THR B C 1
ATOM 1916 O O . THR B 1 130 ? 43.958 57.728 25.632 1.00 12.48 155 THR B O 1
ATOM 1920 N N . ALA B 1 131 ? 42.072 57.102 26.689 1.00 11.05 156 ALA B N 1
ATOM 1921 C CA . ALA B 1 131 ? 41.379 56.828 25.435 1.00 10.44 156 ALA B CA 1
ATOM 1922 C C . ALA B 1 131 ? 41.190 58.119 24.630 1.00 9.91 156 ALA B C 1
ATOM 1923 O O . ALA B 1 131 ? 41.162 58.088 23.395 1.00 9.71 156 ALA B O 1
ATOM 1925 N N . GLU B 1 132 ? 41.055 59.252 25.317 1.00 9.56 157 GLU B N 1
ATOM 1926 C CA . GLU B 1 132 ? 40.900 60.530 24.621 1.00 12.45 157 GLU B CA 1
ATOM 1927 C C . GLU B 1 132 ? 42.146 60.810 23.781 1.00 11.55 157 GLU B C 1
ATOM 1928 O O . GLU B 1 132 ? 42.058 61.234 22.624 1.00 11.08 157 GLU B O 1
ATOM 1934 N N . ILE B 1 133 ? 43.307 60.572 24.379 1.00 10.85 158 ILE B N 1
ATOM 1935 C CA . ILE B 1 133 ? 44.575 60.778 23.689 1.00 10.66 158 ILE B CA 1
ATOM 1936 C C . ILE B 1 133 ? 44.753 59.741 22.577 1.00 10.96 158 ILE B C 1
ATOM 1937 O O . ILE B 1 133 ? 45.083 60.082 21.441 1.00 11.58 158 ILE B O 1
ATOM 1942 N N . ALA B 1 134 ? 44.526 58.473 22.905 1.00 12.20 159 ALA B N 1
ATOM 1943 C CA . ALA B 1 134 ? 44.689 57.400 21.923 1.00 12.00 159 ALA B CA 1
ATOM 1944 C C . ALA B 1 134 ? 43.794 57.605 20.711 1.00 10.99 159 ALA B C 1
ATOM 1945 O O . ALA B 1 134 ? 44.213 57.397 19.570 1.00 7.84 159 ALA B O 1
ATOM 1947 N N . SER B 1 135 ? 42.556 58.025 20.959 1.00 11.33 160 SER B N 1
ATOM 1948 C CA . SER B 1 135 ? 41.615 58.242 19.872 1.00 12.45 160 SER B CA 1
ATOM 1949 C C . SER B 1 135 ? 42.153 59.278 18.896 1.00 12.16 160 SER B C 1
ATOM 1950 O O . SER B 1 135 ? 41.942 59.180 17.685 1.00 10.99 160 SER B O 1
ATOM 1953 N N . SER B 1 136 ? 42.853 60.275 19.423 1.00 11.32 161 SER B N 1
ATOM 1954 C CA . SER B 1 136 ? 43.413 61.310 18.564 1.00 11.11 161 SER B CA 1
ATOM 1955 C C . SER B 1 136 ? 44.703 60.867 17.864 1.00 10.48 161 SER B C 1
ATOM 1956 O O . SER B 1 136 ? 44.876 61.092 16.666 1.00 9.88 161 SER B O 1
ATOM 1959 N N . GLU B 1 137 ? 45.595 60.216 18.605 1.00 9.34 162 GLU B N 1
ATOM 1960 C CA . GLU B 1 137 ? 46.880 59.793 18.044 1.00 9.81 162 GLU B CA 1
ATOM 1961 C C . GLU B 1 137 ? 46.821 58.580 17.125 1.00 9.20 162 GLU B C 1
ATOM 1962 O O . GLU B 1 137 ? 47.632 58.453 16.214 1.00 9.99 162 GLU B O 1
ATOM 1968 N N . CYS B 1 138 ? 45.876 57.682 17.373 1.00 9.93 163 CYS B N 1
ATOM 1969 C CA . CYS B 1 138 ? 45.718 56.501 16.541 1.00 10.42 163 CYS B CA 1
ATOM 1970 C C . CYS B 1 138 ? 45.070 56.920 15.233 1.00 11.13 163 CYS B C 1
ATOM 1971 O O . CYS B 1 138 ? 44.005 57.527 15.243 1.00 11.88 163 CYS B O 1
ATOM 1974 N N . THR B 1 139 ? 45.708 56.588 14.116 1.00 11.12 164 THR B N 1
ATOM 1975 C CA . THR B 1 139 ? 45.199 56.950 12.797 1.00 13.23 164 THR B CA 1
ATOM 1976 C C . THR B 1 139 ? 44.200 55.948 12.205 1.00 14.43 164 THR B C 1
ATOM 1977 O O . THR B 1 139 ? 44.218 54.759 12.527 1.00 12.75 164 THR B O 1
ATOM 1981 N N . ALA B 1 140 ? 43.325 56.450 11.335 1.00 14.71 165 ALA B N 1
ATOM 1982 C CA . ALA B 1 140 ? 42.301 55.629 10.694 1.00 15.40 165 ALA B CA 1
ATOM 1983 C C . ALA B 1 140 ? 42.872 54.518 9.823 1.00 15.56 165 ALA B C 1
ATOM 1984 O O . ALA B 1 140 ? 43.994 54.614 9.332 1.00 15.63 165 ALA B O 1
ATOM 1986 N N . ASP B 1 141 ? 42.087 53.461 9.637 1.00 15.58 166 ASP B N 1
ATOM 1987 C CA . ASP B 1 141 ? 42.492 52.334 8.808 1.00 16.74 166 ASP B CA 1
ATOM 1988 C C . ASP B 1 141 ? 42.341 52.695 7.337 1.00 17.93 166 ASP B C 1
ATOM 1989 O O . ASP B 1 141 ? 41.570 53.586 6.981 1.00 19.10 166 ASP B O 1
ATOM 1994 N N . ASN B 1 142 ? 43.084 51.988 6.494 1.00 18.29 167 ASN B N 1
ATOM 1995 C CA . ASN B 1 142 ? 43.002 52.15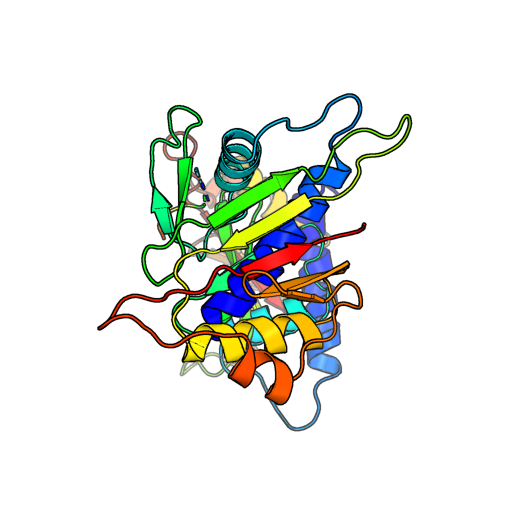4 5.046 1.00 18.76 167 ASN B CA 1
ATOM 1996 C C . ASN B 1 142 ? 42.299 50.876 4.618 1.00 18.65 167 ASN B C 1
ATOM 1997 O O . ASN B 1 142 ? 42.931 49.833 4.439 1.00 18.12 167 ASN B O 1
ATOM 2002 N N . GLY B 1 143 ? 40.982 50.954 4.479 1.00 19.28 168 GLY B N 1
ATOM 2003 C CA . GLY B 1 143 ? 40.231 49.765 4.138 1.00 20.94 168 GLY B CA 1
ATOM 2004 C C . GLY B 1 143 ? 40.205 48.958 5.422 1.00 21.38 168 GLY B C 1
ATOM 2005 O O . GLY B 1 143 ? 39.744 49.451 6.448 1.00 22.50 168 GLY B O 1
ATOM 2006 N N . ARG B 1 144 ? 40.709 47.730 5.378 1.00 22.47 169 ARG B N 1
ATOM 2007 C CA . ARG B 1 144 ? 40.752 46.882 6.567 1.00 23.88 169 ARG B CA 1
ATOM 2008 C C . ARG B 1 144 ? 42.182 46.839 7.111 1.00 21.84 169 ARG B C 1
ATOM 2009 O O . ARG B 1 144 ? 42.493 46.054 8.007 1.00 22.92 169 ARG B O 1
ATOM 2017 N N . THR B 1 145 ? 43.047 47.693 6.572 1.00 18.60 170 THR B N 1
ATOM 2018 C CA . THR B 1 145 ? 44.447 47.721 6.989 1.00 15.88 170 THR B CA 1
ATOM 2019 C C . THR B 1 145 ? 44.755 48.786 8.043 1.00 14.89 170 THR B C 1
ATOM 2020 O O . THR B 1 145 ? 44.487 49.966 7.841 1.00 15.74 170 THR B O 1
ATOM 2024 N N . GLY B 1 146 ? 45.335 48.353 9.161 1.00 14.89 171 GLY B N 1
ATOM 2025 C CA . GLY B 1 146 ? 45.690 49.267 10.233 1.00 13.24 171 GLY B CA 1
ATOM 2026 C C . GLY B 1 146 ? 46.941 50.050 9.876 1.00 12.71 171 GLY B C 1
ATOM 2027 O O . GLY B 1 146 ? 47.830 49.534 9.190 1.00 12.74 171 GLY B O 1
ATOM 2028 N N . THR B 1 147 ? 47.015 51.292 10.345 1.00 13.55 172 THR B N 1
ATOM 2029 C CA . THR B 1 147 ? 48.148 52.164 10.044 1.00 12.81 172 THR B CA 1
ATOM 2030 C C . THR B 1 147 ? 48.919 52.599 11.281 1.00 13.55 172 THR B C 1
ATOM 2031 O O . THR B 1 147 ? 49.755 53.498 11.207 1.00 13.04 172 THR B O 1
ATOM 2035 N N . ASN B 1 148 ? 48.645 51.965 12.413 1.00 11.24 173 ASN B N 1
ATOM 2036 C CA . ASN B 1 148 ? 49.303 52.336 13.655 1.00 10.52 173 ASN B CA 1
ATOM 2037 C C . ASN B 1 148 ? 50.459 51.446 14.093 1.00 11.02 173 ASN B C 1
ATOM 2038 O O . ASN B 1 148 ? 50.464 50.235 13.859 1.00 11.02 173 ASN B O 1
ATOM 2043 N N . THR B 1 149 ? 51.451 52.078 14.713 1.00 8.69 174 THR B N 1
ATOM 2044 C CA . THR B 1 149 ? 52.600 51.383 15.259 1.00 8.67 174 THR B CA 1
ATOM 2045 C C . THR B 1 149 ? 52.611 51.716 16.751 1.00 7.88 174 THR B C 1
ATOM 2046 O O . THR B 1 149 ? 52.593 52.891 17.129 1.00 7.04 174 THR B O 1
ATOM 2050 N N . LEU B 1 150 ? 52.610 50.688 17.592 1.00 4.89 175 LEU B N 1
ATOM 2051 C CA . LEU B 1 150 ? 52.648 50.892 19.034 1.00 6.55 175 LEU B CA 1
ATOM 2052 C C . LEU B 1 150 ? 53.955 50.333 19.566 1.00 6.90 175 LEU B C 1
ATOM 2053 O O . LEU B 1 150 ? 54.441 49.322 19.078 1.00 7.17 175 LEU B O 1
ATOM 2058 N N . VAL B 1 151 ? 54.532 51.010 20.552 1.00 6.92 176 VAL B N 1
ATOM 2059 C CA . VAL B 1 151 ? 55.767 50.544 21.156 1.00 6.41 176 VAL B CA 1
ATOM 2060 C C . VAL B 1 151 ? 55.600 50.582 22.666 1.00 6.55 176 VAL B C 1
ATOM 2061 O O . VAL B 1 151 ? 55.243 51.616 23.234 1.00 6.68 176 VAL B O 1
ATOM 2065 N N . PHE B 1 152 ? 55.848 49.448 23.307 1.00 6.79 177 PHE B N 1
ATOM 2066 C CA . PHE B 1 152 ? 55.743 49.361 24.756 1.00 6.80 177 PHE B CA 1
ATOM 2067 C C . PHE B 1 152 ? 57.163 49.249 25.272 1.00 7.73 177 PHE B C 1
ATOM 2068 O O . PHE B 1 152 ? 57.874 48.285 24.976 1.00 6.56 177 PHE B O 1
ATOM 2076 N N . ASN B 1 153 ? 57.573 50.261 26.029 1.00 8.39 178 ASN B N 1
ATOM 2077 C CA . ASN B 1 153 ? 58.923 50.336 26.577 1.00 10.92 178 ASN B CA 1
ATOM 2078 C C . ASN B 1 153 ? 58.978 49.734 27.968 1.00 10.96 178 ASN B C 1
ATOM 2079 O O . ASN B 1 153 ? 58.123 50.034 28.806 1.00 10.21 178 ASN B O 1
ATOM 2084 N N . TYR B 1 154 ? 59.974 48.882 28.209 1.00 11.16 179 TYR B N 1
ATOM 2085 C CA . TYR B 1 154 ? 60.120 48.265 29.518 1.00 15.02 179 TYR B CA 1
ATOM 2086 C C . TYR B 1 154 ? 61.426 48.606 30.181 1.00 17.75 179 TYR B C 1
ATOM 2087 O O . TYR B 1 154 ? 62.515 48.447 29.613 1.00 15.74 179 TYR B O 1
ATOM 2096 N N . ASN B 1 155 ? 61.242 49.080 31.406 1.00 23.79 180 ASN B N 1
ATOM 2097 C CA . ASN B 1 155 ? 62.247 49.589 32.311 1.00 31.28 180 ASN B CA 1
ATOM 2098 C C . ASN B 1 155 ? 63.369 50.385 31.720 1.00 34.10 180 ASN B C 1
ATOM 2099 O O . ASN B 1 155 ? 64.407 49.880 31.295 1.00 35.60 180 ASN B O 1
ATOM 2104 N N . GLY B 1 156 ? 63.072 51.678 31.699 1.00 36.67 181 GLY B N 1
ATOM 2105 C CA . GLY B 1 156 ? 63.958 52.705 31.214 1.00 40.49 181 GLY B CA 1
ATOM 2106 C C . GLY B 1 156 ? 63.944 53.752 32.311 1.00 41.62 181 GLY B C 1
ATOM 2107 O O . GLY B 1 156 ? 64.932 54.503 32.443 1.00 42.96 181 GLY B O 1
ATOM 2109 N N . SER C 2 1 ? 49.788 32.959 4.555 1.00 63.97 108 SER C N 1
ATOM 2110 C CA . SER C 2 1 ? 50.486 34.119 5.094 1.00 62.75 108 SER C CA 1
ATOM 2111 C C . SER C 2 1 ? 50.898 35.080 3.984 1.00 62.11 108 SER C C 1
ATOM 2112 O O . SER C 2 1 ? 51.632 36.040 4.221 1.00 63.08 108 SER C O 1
ATOM 2127 N N . ASP C 2 3 ? 47.572 36.712 2.898 1.00 56.44 110 ASP C N 1
ATOM 2128 C CA . ASP C 2 3 ? 46.268 37.143 3.389 1.00 55.18 110 ASP C CA 1
ATOM 2129 C C . ASP C 2 3 ? 46.080 36.770 4.856 1.00 54.94 110 ASP C C 1
ATOM 2130 O O . ASP C 2 3 ? 45.943 35.595 5.195 1.00 55.74 110 ASP C O 1
ATOM 2142 N N . ASP C 2 5 ? 48.856 39.066 6.994 1.00 47.87 112 ASP C N 1
ATOM 2143 C CA . ASP C 2 5 ? 50.297 39.263 7.096 1.00 46.92 112 ASP C CA 1
ATOM 2144 C C . ASP C 2 5 ? 50.789 40.279 6.071 1.00 48.79 112 ASP C C 1
ATOM 2145 O O . ASP C 2 5 ? 51.201 39.914 4.969 1.00 49.21 112 ASP C O 1
ATOM 2150 N N . ASN C 2 6 ? 50.743 41.554 6.440 1.00 49.81 113 ASN C N 1
ATOM 2151 C CA . ASN C 2 6 ? 50.951 42.637 5.485 1.00 50.10 113 ASN C CA 1
ATOM 2152 C C . ASN C 2 6 ? 52.304 42.538 4.789 1.00 51.52 113 ASN C C 1
ATOM 2153 O O . ASN C 2 6 ? 53.106 41.654 5.091 1.00 51.54 113 ASN C O 1
ATOM 2158 N N . LYS C 2 7 ? 52.551 43.452 3.855 1.00 53.13 114 LYS C N 1
ATOM 2159 C CA . LYS C 2 7 ? 53.876 43.607 3.268 1.00 55.32 114 LYS C CA 1
ATOM 2160 C C . LYS C 2 7 ? 54.559 44.872 3.777 1.00 56.78 114 LYS C C 1
ATOM 2161 O O . LYS C 2 7 ? 54.363 45.958 3.231 1.00 55.90 114 LYS C O 1
ATOM 2167 N N . GLU C 2 8 ? 55.363 44.724 4.825 1.00 58.18 115 GLU C N 1
ATOM 2168 C CA . GLU C 2 8 ? 55.934 45.871 5.521 1.00 60.14 115 GLU C CA 1
ATOM 2169 C C . GLU C 2 8 ? 57.016 45.437 6.503 1.00 60.10 115 GLU C C 1
ATOM 2170 O O . GLU C 2 8 ? 58.181 45.287 6.133 1.00 61.01 115 GLU C O 1
#

Foldseek 3Di:
DVLQLVQVVQLQVLLVVVQVPDDPDDDPFQQQSVLVCVVVVSRVSWDWDDCNVVSRIWTAHPQRWGWTKAADPFDDVPGGAKIKIKHPFDALVRQLVNLQSQLVVPQFCWKDKAPRIGNNSHDDSVNSNVSQDHADVPTGGIMMMTMHHD/DDPQLVLLLLLVVLLVVVQVPDDDDDDAFLQVSVLVCVVVVSRPPFDWAADPVPRGIFTAGPQGWGWTKAFDDDDVPDDQTDIKIKTFQDALVCQLVNLQSCLVPSQFCWKDKVPRIGNNSHDHSVRSNVSADHADVSTGGIMMMTHHGD/DVPDDD

Solvent-accessible surface area: 14603 Å² total

Radius of gyration: 20.97 Å; Cα contacts (8 Å, |Δi|>4): 675; chains: 3; bounding box: 44×55×46 Å

Secondary structure (DSSP, 8-state):
-HHHHHHHHHHHHHHHHHHTT--S-----HHHHHHHHHHTTTTTTSEEEEEGGGTEEEEE-TTS-EEEEEEES---SSS--EEEEEEEEE-HHHHHHHHHHHHHH---SEEEETTEEETT----HHHHHHHSPPPBTTB--EEEEEEE--/--HHHHHHHHHHHHHHHHHHH--S-----HHHHHHHHHHTTTTTTSEEEE-TTT--EEEE-TTS-EEEEEE----SS----SEEEEEEEE-HHHHHHHHHHHHHHS--S-EEETTEEETTS---HHHHHHHSPPPBTTB--EEEEEEE--/------

Sequence (306 aa):
AGTELTNYQTLATNTIGMMKGVDGYAFTSGAKMTDTLIQAGAAKGMTVSGDPASGSATLWNSWGGQIVVAPDTAGGTGFNNGFTITTNKVPQSACVSISTGMSRSGGTSGIKINGNNHTDAKVTAEIASSECTADNGRTGTNTLVFNYNGAGTELTNYQTLATNTIGMMKGVDGYAFTSGAKMTDTLIQAGAAKGMTVSGDPASGSATLWNSWGGQIVVAPDTAGGTGFNNGFTITTNKVPQSACVSISTGMSRSGGTSGIKINGNNHTDAKVTAEIASSECTADNGRTGTNTLVFNYNGSDDNKE

InterPro domains:
  IPR014911 Type 4 secretion system, PilS, N-terminal [PF08805] (60-208)
  IPR045584 Pilin-like [SSF54523] (56-211)

Organism: Salmonella typhi (NCBI:txid90370)